Protein AF-A0A7C9F3U2-F1 (afdb_monomer_lite)

Organism: Opuntia streptacantha (NCBI:txid393608)

pLDDT: mean 79.6, std 17.6, range [32.06, 97.19]

Structure (mmCIF, N/CA/C/O backbone):
data_AF-A0A7C9F3U2-F1
#
_entry.id   AF-A0A7C9F3U2-F1
#
loop_
_atom_site.group_PDB
_atom_site.id
_atom_site.type_symbol
_atom_site.label_atom_id
_atom_site.label_alt_id
_atom_site.label_comp_id
_atom_site.label_asym_id
_atom_site.label_entity_id
_atom_site.label_seq_id
_atom_site.pdbx_PDB_ins_code
_atom_site.Cartn_x
_atom_site.Cartn_y
_atom_site.Cartn_z
_atom_site.occupancy
_atom_site.B_iso_or_equiv
_atom_site.auth_seq_id
_atom_site.auth_comp_id
_atom_site.auth_asym_id
_atom_site.auth_atom_id
_atom_site.pdbx_PDB_model_num
ATOM 1 N N . MET A 1 1 ? 27.486 -33.378 5.983 1.00 32.06 1 MET A N 1
ATOM 2 C CA . MET A 1 1 ? 27.938 -32.483 7.069 1.00 32.06 1 MET A CA 1
ATOM 3 C C . MET A 1 1 ? 28.443 -31.207 6.422 1.00 32.06 1 MET A C 1
ATOM 5 O O . MET A 1 1 ? 29.495 -31.231 5.801 1.00 32.06 1 MET A O 1
ATOM 9 N N . ALA A 1 2 ? 27.624 -30.157 6.450 1.00 35.00 2 ALA A N 1
ATOM 10 C CA . ALA A 1 2 ? 27.947 -28.854 5.882 1.00 35.00 2 ALA A CA 1
ATOM 11 C C . ALA A 1 2 ? 28.883 -28.104 6.838 1.00 35.00 2 ALA A C 1
ATOM 13 O O . ALA A 1 2 ? 28.609 -28.045 8.036 1.00 35.00 2 ALA A O 1
ATOM 14 N N . LYS A 1 3 ? 29.995 -27.578 6.318 1.00 34.75 3 LYS A N 1
ATOM 15 C CA . LYS A 1 3 ? 30.924 -26.721 7.058 1.00 34.75 3 LYS A CA 1
ATOM 16 C C . LYS A 1 3 ? 30.604 -25.277 6.677 1.00 34.75 3 LYS A C 1
ATOM 18 O O . LYS A 1 3 ? 30.696 -24.908 5.512 1.00 34.75 3 LYS A O 1
ATOM 23 N N . THR A 1 4 ? 30.150 -24.523 7.665 1.00 36.28 4 THR A N 1
ATOM 24 C CA . THR A 1 4 ? 29.866 -23.088 7.636 1.00 36.28 4 THR A CA 1
ATOM 25 C C . THR A 1 4 ? 31.115 -22.298 7.238 1.00 36.28 4 THR A C 1
ATOM 27 O O . THR A 1 4 ? 32.170 -22.485 7.844 1.00 36.28 4 THR A O 1
ATOM 30 N N . ALA A 1 5 ? 30.997 -21.438 6.222 1.00 39.31 5 ALA A N 1
ATOM 31 C CA . ALA A 1 5 ? 32.010 -20.451 5.863 1.00 39.31 5 ALA A CA 1
ATOM 32 C C . ALA A 1 5 ? 31.863 -19.248 6.803 1.00 39.31 5 ALA A C 1
ATOM 34 O O . ALA A 1 5 ? 30.901 -18.489 6.716 1.00 39.31 5 ALA A O 1
ATOM 35 N N . ASP A 1 6 ? 32.791 -19.154 7.746 1.00 38.72 6 ASP A N 1
ATOM 36 C CA . ASP A 1 6 ? 32.965 -18.022 8.645 1.00 38.72 6 ASP A CA 1
ATOM 37 C C . ASP A 1 6 ? 33.644 -16.884 7.863 1.00 38.72 6 ASP A C 1
ATOM 39 O O . ASP A 1 6 ? 34.695 -17.082 7.247 1.00 38.72 6 ASP A O 1
ATOM 43 N N . GLY A 1 7 ? 33.010 -15.714 7.816 1.00 55.56 7 GLY A N 1
ATOM 44 C CA . GLY A 1 7 ? 33.534 -14.519 7.156 1.00 55.56 7 GLY A CA 1
ATOM 45 C C . GLY A 1 7 ? 34.576 -13.833 8.032 1.00 55.56 7 GLY A C 1
ATOM 46 O O . GLY A 1 7 ? 34.296 -12.790 8.618 1.00 55.56 7 GLY A O 1
ATOM 47 N N . ASP A 1 8 ? 35.764 -14.425 8.146 1.00 55.47 8 ASP A N 1
ATOM 48 C CA . ASP A 1 8 ? 36.850 -13.887 8.967 1.00 55.47 8 ASP A CA 1
ATOM 49 C C . ASP A 1 8 ? 37.424 -12.592 8.336 1.00 55.47 8 ASP A C 1
ATOM 51 O O . ASP A 1 8 ? 37.928 -12.626 7.204 1.00 55.47 8 ASP A O 1
ATOM 55 N N . PRO A 1 9 ? 37.396 -11.430 9.021 1.00 55.47 9 PRO A N 1
ATOM 56 C CA . PRO A 1 9 ? 37.988 -10.186 8.522 1.00 55.47 9 PRO A CA 1
ATOM 57 C C . PRO A 1 9 ? 39.491 -10.300 8.218 1.00 55.47 9 PRO A C 1
ATOM 59 O O . PRO A 1 9 ? 39.997 -9.534 7.392 1.00 55.47 9 PRO A O 1
ATOM 62 N N . ALA A 1 10 ? 40.202 -11.267 8.813 1.00 58.47 10 ALA A N 1
ATOM 63 C CA . ALA A 1 10 ? 41.585 -11.571 8.451 1.00 58.47 10 ALA A CA 1
ATOM 64 C C . ALA A 1 10 ? 41.708 -12.106 7.009 1.00 58.47 10 ALA A C 1
ATOM 66 O O . ALA A 1 10 ? 42.645 -11.745 6.295 1.00 58.47 10 ALA A O 1
ATOM 67 N N . SER A 1 11 ? 40.722 -12.875 6.534 1.00 66.62 11 SER A N 1
ATOM 68 C CA . SER A 1 11 ? 40.692 -13.448 5.180 1.00 66.62 11 SER A CA 1
ATOM 69 C C . SER A 1 11 ? 40.559 -12.373 4.093 1.00 66.62 11 SER A C 1
ATOM 71 O O . SER A 1 11 ? 41.249 -12.413 3.075 1.00 66.62 11 SER A O 1
ATOM 73 N N . VAL A 1 12 ? 39.745 -11.338 4.331 1.00 71.06 12 VAL A N 1
ATOM 74 C CA . VAL A 1 12 ? 39.553 -10.224 3.381 1.00 71.06 12 VAL A CA 1
ATOM 75 C C . VAL A 1 12 ? 40.815 -9.366 3.247 1.00 71.06 12 VAL A C 1
ATOM 77 O O . VAL A 1 12 ? 41.125 -8.870 2.160 1.00 71.06 12 VAL A O 1
ATOM 80 N N . VAL A 1 13 ? 41.547 -9.163 4.346 1.00 75.25 13 VAL A N 1
ATOM 81 C CA . VAL A 1 13 ? 42.817 -8.418 4.340 1.00 75.25 13 VAL A CA 1
ATOM 82 C C . VAL A 1 13 ? 43.892 -9.199 3.584 1.00 75.25 13 VAL A C 1
ATOM 84 O O . VAL A 1 13 ? 44.608 -8.606 2.772 1.00 75.25 13 VAL A O 1
ATOM 87 N N . GLU A 1 14 ? 43.951 -10.515 3.784 1.00 78.25 14 GLU A N 1
ATOM 88 C CA . GLU A 1 14 ? 44.892 -11.409 3.106 1.00 78.25 14 GLU A CA 1
ATOM 89 C C . GLU A 1 14 ? 44.651 -11.433 1.588 1.00 78.25 14 GLU A C 1
ATOM 91 O O . GLU A 1 14 ? 45.567 -11.165 0.808 1.00 78.25 14 GLU A O 1
ATOM 96 N N . LEU A 1 15 ? 43.396 -11.602 1.158 1.00 77.31 15 LEU A N 1
ATOM 97 C CA . LEU A 1 15 ? 43.019 -11.601 -0.261 1.00 77.31 15 LEU A CA 1
ATOM 98 C C . LEU A 1 15 ? 43.276 -10.243 -0.939 1.00 77.31 15 LEU A C 1
ATOM 100 O O . LEU A 1 15 ? 43.707 -10.183 -2.090 1.00 77.31 15 LEU A O 1
ATOM 104 N N . LYS A 1 16 ? 43.079 -9.121 -0.230 1.00 79.19 16 LYS A N 1
ATOM 105 C CA . LYS A 1 16 ? 43.438 -7.784 -0.746 1.00 79.19 16 LYS A CA 1
ATOM 106 C C . LYS A 1 16 ? 44.947 -7.606 -0.907 1.00 79.19 16 LYS A C 1
ATOM 108 O O . LYS A 1 16 ? 45.378 -6.906 -1.828 1.00 79.19 16 LYS A O 1
ATOM 113 N N . ARG A 1 17 ? 45.746 -8.187 -0.007 1.00 82.69 17 ARG A N 1
ATOM 114 C CA . ARG A 1 17 ? 47.212 -8.183 -0.098 1.00 82.69 17 ARG A CA 1
ATOM 115 C C . ARG A 1 17 ? 47.663 -8.995 -1.309 1.00 82.69 17 ARG A C 1
ATOM 117 O O . ARG A 1 17 ? 48.472 -8.500 -2.089 1.00 82.69 17 ARG A O 1
ATOM 124 N N . GLU A 1 18 ? 47.094 -10.181 -1.491 1.00 81.12 18 GLU A N 1
ATOM 125 C CA . GLU A 1 18 ? 47.400 -11.083 -2.601 1.00 81.12 18 GLU A CA 1
ATOM 126 C C . GLU A 1 18 ? 47.030 -10.473 -3.963 1.00 81.12 18 GLU A C 1
ATOM 128 O O . GLU A 1 18 ? 47.865 -10.425 -4.868 1.00 81.12 18 GLU A O 1
ATOM 133 N N . LEU A 1 19 ? 45.842 -9.869 -4.075 1.00 84.19 19 LEU A N 1
ATOM 134 C CA . LEU A 1 19 ? 45.424 -9.151 -5.281 1.00 84.19 19 LEU A CA 1
ATOM 135 C C . LEU A 1 19 ? 46.379 -8.007 -5.639 1.00 84.19 19 LEU A C 1
ATOM 137 O O . LEU A 1 19 ? 46.725 -7.824 -6.804 1.00 84.19 19 LEU A O 1
ATOM 141 N N . ARG A 1 20 ? 46.838 -7.237 -4.646 1.00 81.75 20 ARG A N 1
ATOM 142 C CA . ARG A 1 20 ? 47.764 -6.120 -4.882 1.00 81.75 20 ARG A CA 1
ATOM 143 C C . ARG A 1 20 ? 49.117 -6.601 -5.408 1.00 81.75 20 ARG A C 1
ATOM 145 O O . ARG A 1 20 ? 49.716 -5.924 -6.239 1.00 81.75 20 ARG A O 1
ATOM 152 N N . VAL A 1 21 ? 49.590 -7.756 -4.941 1.00 82.62 21 VAL A N 1
ATOM 153 C CA . VAL A 1 21 ? 50.826 -8.374 -5.441 1.00 82.62 21 VAL A CA 1
ATOM 154 C C . VAL A 1 21 ? 50.659 -8.804 -6.900 1.00 82.62 21 VAL A C 1
ATOM 156 O O . VAL A 1 21 ? 51.521 -8.483 -7.713 1.00 82.62 21 VAL A O 1
ATOM 159 N N . MET A 1 22 ? 49.538 -9.442 -7.252 1.00 79.44 22 MET A N 1
ATOM 160 C CA . MET A 1 22 ? 49.274 -9.878 -8.630 1.00 79.44 22 MET A CA 1
ATOM 161 C C . MET A 1 22 ? 49.108 -8.705 -9.600 1.00 79.44 22 MET A C 1
ATOM 163 O O . MET A 1 22 ? 49.716 -8.704 -10.664 1.00 79.44 22 MET A O 1
ATOM 167 N N . VAL A 1 23 ? 48.366 -7.661 -9.217 1.00 80.88 23 VAL A N 1
ATOM 168 C CA . VAL A 1 23 ? 48.205 -6.453 -10.046 1.00 80.88 23 VAL A CA 1
ATOM 169 C C . VAL A 1 23 ? 49.550 -5.770 -10.299 1.00 80.88 23 VAL A C 1
ATOM 171 O O . VAL A 1 23 ? 49.823 -5.356 -11.421 1.00 80.88 23 VAL A O 1
ATOM 174 N N . ASN A 1 24 ? 50.422 -5.691 -9.292 1.00 77.19 24 ASN A N 1
ATOM 175 C CA . ASN A 1 24 ? 51.754 -5.117 -9.474 1.00 77.19 24 ASN A CA 1
ATOM 176 C C . ASN A 1 24 ? 52.661 -5.984 -10.362 1.00 77.19 24 ASN A C 1
ATOM 178 O O . ASN A 1 24 ? 53.491 -5.431 -11.076 1.00 77.19 24 ASN A O 1
ATOM 182 N N . ALA A 1 25 ? 52.515 -7.312 -10.335 1.00 75.12 25 ALA A N 1
ATOM 183 C CA . ALA A 1 25 ? 53.236 -8.207 -11.242 1.00 75.12 25 ALA A CA 1
ATOM 184 C C . ALA A 1 25 ? 52.770 -8.022 -12.696 1.00 75.12 25 ALA A C 1
ATOM 186 O O . ALA A 1 25 ? 53.598 -7.832 -13.577 1.00 75.12 25 ALA A O 1
ATOM 187 N N . ILE A 1 26 ? 51.453 -7.944 -12.919 1.00 76.12 26 ILE A N 1
ATOM 188 C CA . ILE A 1 26 ? 50.846 -7.655 -14.230 1.00 76.12 26 ILE A CA 1
ATOM 189 C C . ILE A 1 26 ? 51.342 -6.306 -14.773 1.00 76.12 26 ILE A C 1
ATOM 191 O O . ILE A 1 26 ? 51.719 -6.211 -15.935 1.00 76.12 26 ILE A O 1
ATOM 195 N N . LEU A 1 27 ? 51.386 -5.267 -13.931 1.00 71.81 27 LEU A N 1
ATOM 196 C CA . LEU A 1 27 ? 51.872 -3.941 -14.331 1.00 71.81 27 LEU A CA 1
ATOM 197 C C . LEU A 1 27 ? 53.371 -3.930 -14.665 1.00 71.81 27 LEU A C 1
ATOM 199 O O . LEU A 1 27 ? 53.793 -3.182 -15.544 1.00 71.81 27 LEU A O 1
ATOM 203 N N . LYS A 1 28 ? 54.169 -4.758 -13.986 1.00 69.38 28 LYS A N 1
ATOM 204 C CA . LYS A 1 28 ? 55.607 -4.872 -14.240 1.00 69.38 28 LYS A CA 1
ATOM 205 C C . LYS A 1 28 ? 55.899 -5.628 -15.539 1.00 69.38 28 LYS A C 1
ATOM 207 O O . LYS A 1 28 ? 56.760 -5.205 -16.298 1.00 69.38 28 LYS A O 1
ATOM 212 N N . ASP A 1 29 ? 55.129 -6.672 -15.831 1.00 63.88 29 ASP A N 1
ATOM 213 C CA . ASP A 1 29 ? 55.255 -7.449 -17.069 1.00 63.88 29 ASP A CA 1
ATOM 214 C C . ASP A 1 29 ? 54.767 -6.674 -18.308 1.00 63.88 29 ASP A C 1
ATOM 216 O O . ASP A 1 29 ? 55.155 -6.999 -19.423 1.00 63.88 29 ASP A O 1
ATOM 220 N N . THR A 1 30 ? 53.952 -5.621 -18.148 1.00 60.03 30 THR A N 1
ATOM 221 C CA . THR A 1 30 ? 53.577 -4.723 -19.261 1.00 60.03 30 THR A CA 1
ATOM 222 C C . THR A 1 30 ? 54.652 -3.701 -19.647 1.00 60.03 30 THR A C 1
ATOM 224 O O . THR A 1 30 ? 54.539 -3.090 -20.710 1.00 60.03 30 THR A O 1
ATOM 227 N N . GLU A 1 31 ? 55.675 -3.489 -18.812 1.00 58.03 31 GLU A N 1
ATOM 228 C CA . GLU A 1 31 ? 56.799 -2.588 -19.121 1.00 58.03 31 GLU A CA 1
ATOM 229 C C . GLU A 1 31 ? 57.905 -3.291 -19.931 1.00 58.03 31 GLU A C 1
ATOM 231 O O . GLU A 1 31 ? 58.625 -2.634 -20.687 1.00 58.03 31 GLU A O 1
ATOM 236 N N . ASP A 1 32 ? 57.976 -4.623 -19.857 1.00 55.78 32 ASP A N 1
ATOM 237 C CA . ASP A 1 32 ? 58.845 -5.459 -20.683 1.00 55.78 32 ASP A CA 1
ATOM 238 C C . ASP A 1 32 ? 58.043 -5.976 -21.893 1.00 55.78 32 ASP A C 1
ATOM 240 O O . ASP A 1 32 ? 57.097 -6.746 -21.774 1.00 55.78 32 ASP A O 1
ATOM 244 N N . ASN A 1 33 ? 58.387 -5.499 -23.090 1.00 54.12 33 ASN A N 1
ATOM 245 C CA . ASN A 1 33 ? 57.595 -5.601 -24.323 1.00 54.12 33 ASN A CA 1
ATOM 246 C C . ASN A 1 33 ? 57.579 -7.015 -24.966 1.00 54.12 33 ASN A C 1
ATOM 248 O O . ASN A 1 33 ? 57.805 -7.146 -26.169 1.00 54.12 33 ASN A O 1
ATOM 252 N N . ASP A 1 34 ? 57.342 -8.072 -24.182 1.00 53.72 34 ASP A N 1
ATOM 253 C CA . ASP A 1 34 ? 57.278 -9.469 -24.635 1.00 53.72 34 ASP A CA 1
ATOM 254 C C . ASP A 1 34 ? 55.855 -10.025 -24.425 1.00 53.72 34 ASP A C 1
ATOM 256 O O . ASP A 1 34 ? 55.509 -10.679 -23.441 1.00 53.72 34 ASP A O 1
ATOM 260 N N . SER A 1 35 ? 54.964 -9.667 -25.352 1.00 57.50 35 SER A N 1
ATOM 261 C CA . SER A 1 35 ? 53.508 -9.664 -25.149 1.00 57.50 35 SER A CA 1
ATOM 262 C C . SER A 1 35 ? 52.791 -11.022 -25.099 1.00 57.50 35 SER A C 1
ATOM 264 O O . SER A 1 35 ? 51.567 -11.031 -25.168 1.00 57.50 35 SER A O 1
ATOM 266 N N . HIS A 1 36 ? 53.464 -12.166 -24.946 1.00 61.53 36 HIS A N 1
ATOM 267 C CA . HIS A 1 36 ? 52.780 -13.468 -24.839 1.00 61.53 36 HIS A CA 1
ATOM 268 C C . HIS A 1 36 ? 53.478 -14.457 -23.893 1.00 61.53 36 HIS A C 1
ATOM 270 O O . HIS A 1 36 ? 53.715 -15.613 -24.244 1.00 61.53 36 HIS A O 1
ATOM 276 N N . SER A 1 37 ? 53.779 -14.037 -22.662 1.00 63.50 37 SER A N 1
ATOM 277 C CA . SER A 1 37 ? 54.174 -14.991 -21.621 1.00 63.50 37 SER A CA 1
ATOM 278 C C . SER A 1 37 ? 52.946 -15.699 -21.039 1.00 63.50 37 SER A C 1
ATOM 280 O O . SER A 1 37 ? 52.026 -15.061 -20.529 1.00 63.50 37 SER A O 1
ATOM 282 N N . SER A 1 38 ? 52.952 -17.037 -21.051 1.00 63.69 38 SER A N 1
ATOM 283 C CA . SER A 1 38 ? 51.982 -17.887 -20.332 1.00 63.69 38 SER A CA 1
ATOM 284 C C . SER A 1 38 ? 51.830 -17.489 -18.858 1.00 63.69 38 SER A C 1
ATOM 286 O O . SER A 1 38 ? 50.770 -17.703 -18.279 1.00 63.69 38 SER A O 1
ATOM 288 N N . SER A 1 39 ? 52.874 -16.903 -18.265 1.00 68.75 39 SER A N 1
ATOM 289 C CA . SER A 1 39 ? 52.884 -16.433 -16.879 1.00 68.75 39 SER A CA 1
ATOM 290 C C . SER A 1 39 ? 52.005 -15.198 -16.658 1.00 68.75 39 SER A C 1
ATOM 292 O O . SER A 1 39 ? 51.457 -15.026 -15.574 1.00 68.75 39 SER A O 1
ATOM 294 N N . PHE A 1 40 ? 51.854 -14.343 -17.673 1.00 73.19 40 PHE A N 1
ATOM 295 C CA . PHE A 1 40 ? 51.038 -13.130 -17.591 1.00 73.19 40 PHE A CA 1
ATOM 296 C C . PHE A 1 40 ? 49.543 -13.462 -17.621 1.00 73.19 40 PHE A C 1
ATOM 298 O O . PHE A 1 40 ? 48.763 -12.919 -16.841 1.00 73.19 40 PHE A O 1
ATOM 305 N N . LEU A 1 41 ? 49.151 -14.405 -18.485 1.00 72.44 41 LEU A N 1
ATOM 306 C CA . LEU A 1 41 ? 47.774 -14.899 -18.549 1.00 72.44 41 LEU A CA 1
ATOM 307 C C . LEU A 1 41 ? 47.387 -15.631 -17.253 1.00 72.44 41 LEU A C 1
ATOM 309 O O . LEU A 1 41 ? 46.323 -15.354 -16.709 1.00 72.44 41 LEU A O 1
ATOM 313 N N . ASP A 1 42 ? 48.288 -16.448 -16.691 1.00 76.31 42 ASP A N 1
ATOM 314 C CA . ASP A 1 42 ? 48.072 -17.106 -15.390 1.00 76.31 42 ASP A CA 1
ATOM 315 C C . ASP A 1 42 ? 47.919 -16.085 -14.245 1.00 76.31 42 ASP A C 1
ATOM 317 O O . ASP A 1 42 ? 47.062 -16.230 -13.373 1.00 76.31 42 ASP A O 1
ATOM 321 N N . ALA A 1 43 ? 48.687 -14.990 -14.270 1.00 79.12 43 ALA A N 1
ATOM 322 C CA . ALA A 1 43 ? 48.551 -13.911 -13.293 1.00 79.12 43 ALA A CA 1
ATOM 323 C C . ALA A 1 43 ? 47.197 -13.182 -13.397 1.00 79.12 43 ALA A C 1
ATOM 325 O O . ALA A 1 43 ? 46.616 -12.820 -12.370 1.00 79.12 43 ALA A O 1
ATOM 326 N N . ILE A 1 44 ? 46.674 -12.988 -14.613 1.00 77.88 44 ILE A N 1
ATOM 327 C CA . ILE A 1 44 ? 45.351 -12.388 -14.848 1.00 77.88 44 ILE A CA 1
ATOM 328 C C . ILE A 1 44 ? 44.232 -13.315 -14.369 1.00 77.88 44 ILE A C 1
ATOM 330 O O . ILE A 1 44 ? 43.322 -12.858 -13.669 1.00 77.88 44 ILE A O 1
ATOM 334 N N . ASP A 1 45 ? 44.296 -14.602 -14.707 1.00 79.81 45 ASP A N 1
ATOM 335 C CA . ASP A 1 45 ? 43.276 -15.577 -14.313 1.00 79.81 45 ASP A CA 1
ATOM 336 C C . ASP A 1 45 ? 43.202 -15.691 -12.783 1.00 79.81 45 ASP A C 1
ATOM 338 O O . ASP A 1 45 ? 42.122 -15.589 -12.192 1.00 79.81 45 ASP A O 1
ATOM 342 N N . ARG A 1 46 ? 44.361 -15.740 -12.115 1.00 80.12 46 ARG A N 1
ATOM 343 C CA . ARG A 1 46 ? 44.449 -15.766 -10.648 1.00 80.12 46 ARG A CA 1
ATOM 344 C C . ARG A 1 46 ? 43.970 -14.469 -9.995 1.00 80.12 46 ARG A C 1
ATOM 346 O O . ARG A 1 46 ? 43.283 -14.509 -8.973 1.00 80.12 46 ARG A O 1
ATOM 353 N N . ALA A 1 47 ? 44.267 -13.308 -10.581 1.00 82.00 47 ALA A N 1
ATOM 354 C CA . ALA A 1 47 ? 43.740 -12.031 -10.097 1.00 82.00 47 ALA A CA 1
ATOM 355 C C . ALA A 1 47 ? 42.206 -11.968 -10.215 1.00 82.00 47 ALA A C 1
ATOM 357 O O . ALA A 1 47 ? 41.531 -11.447 -9.322 1.00 82.00 47 ALA A O 1
ATOM 358 N N . THR A 1 48 ? 41.653 -12.539 -11.286 1.00 80.31 48 THR A N 1
ATOM 359 C CA . THR A 1 48 ? 40.207 -12.612 -11.541 1.00 80.31 48 THR A CA 1
ATOM 360 C C . THR A 1 48 ? 39.502 -13.542 -10.550 1.00 80.31 48 THR A C 1
ATOM 362 O O . THR A 1 48 ? 38.417 -13.219 -10.052 1.00 80.31 48 THR A O 1
ATOM 365 N N . GLU A 1 49 ? 40.129 -14.662 -10.192 1.00 80.31 49 GLU A N 1
ATOM 366 C CA . GLU A 1 49 ? 39.617 -15.592 -9.183 1.00 80.31 49 GLU A CA 1
ATOM 367 C C . GLU A 1 49 ? 39.588 -14.954 -7.782 1.00 80.31 49 GLU A C 1
ATOM 369 O O . GLU A 1 49 ? 38.559 -14.984 -7.100 1.00 80.31 49 GLU A O 1
ATOM 374 N N . VAL A 1 50 ? 40.659 -14.255 -7.386 1.00 78.88 50 VAL A N 1
ATOM 375 C CA . VAL A 1 50 ? 40.721 -13.540 -6.096 1.00 78.88 50 VAL A CA 1
ATOM 376 C C . VAL A 1 50 ? 39.733 -12.371 -6.038 1.00 78.88 50 VAL A C 1
ATOM 378 O O . VAL A 1 50 ? 39.132 -12.119 -4.992 1.00 78.88 50 VAL A O 1
ATOM 381 N N . LEU A 1 51 ? 39.505 -11.670 -7.153 1.00 77.94 51 LEU A N 1
ATOM 382 C CA . LEU A 1 51 ? 38.468 -10.637 -7.253 1.00 77.94 51 LEU A CA 1
ATOM 383 C C . LEU A 1 51 ? 37.061 -11.212 -7.082 1.00 77.94 51 LEU A C 1
ATOM 385 O O . LEU A 1 51 ? 36.241 -10.604 -6.391 1.00 77.94 51 LEU A O 1
ATOM 389 N N . SER A 1 52 ? 36.792 -12.375 -7.678 1.00 75.81 52 SER A N 1
ATOM 390 C CA . SER A 1 52 ? 35.521 -13.086 -7.510 1.00 75.81 52 SER A CA 1
ATOM 391 C C . SER A 1 52 ? 35.312 -13.477 -6.046 1.00 75.81 52 SER A C 1
ATOM 393 O O . SER A 1 52 ? 34.277 -13.149 -5.472 1.00 75.81 52 SER A O 1
ATOM 395 N N . ALA A 1 53 ? 36.329 -14.043 -5.391 1.00 75.62 53 ALA A N 1
ATOM 396 C CA . ALA A 1 53 ? 36.269 -14.382 -3.969 1.00 75.62 53 ALA A CA 1
ATOM 397 C C . ALA A 1 53 ? 36.061 -13.148 -3.065 1.00 75.62 53 ALA A C 1
ATOM 399 O O . ALA A 1 53 ? 35.235 -13.164 -2.154 1.00 75.62 53 ALA A O 1
ATOM 400 N N . LEU A 1 54 ? 36.749 -12.034 -3.344 1.00 73.50 54 LEU A N 1
ATOM 401 C CA . LEU A 1 54 ? 36.564 -10.770 -2.621 1.00 73.50 54 LEU A CA 1
ATOM 402 C C . LEU A 1 54 ? 35.177 -10.150 -2.834 1.00 73.50 54 LEU A C 1
ATOM 404 O O . LEU A 1 54 ? 34.701 -9.423 -1.960 1.00 73.50 54 LEU A O 1
ATOM 408 N N . LYS A 1 55 ? 34.543 -10.390 -3.987 1.00 74.94 55 LYS A N 1
ATOM 409 C CA . LYS A 1 55 ? 33.185 -9.923 -4.295 1.00 74.94 55 LYS A CA 1
ATOM 410 C C . LYS A 1 55 ? 32.139 -10.699 -3.497 1.00 74.94 55 LYS A C 1
ATOM 412 O O . LYS A 1 55 ? 31.262 -10.059 -2.923 1.00 74.94 55 LYS A O 1
ATOM 417 N N . GLU A 1 56 ? 32.283 -12.019 -3.403 1.00 74.31 56 GLU A N 1
ATOM 418 C CA . GLU A 1 56 ? 31.421 -12.872 -2.571 1.00 74.31 56 GLU A CA 1
ATOM 419 C C . GLU A 1 56 ? 31.550 -12.509 -1.082 1.00 74.31 56 GLU A C 1
ATOM 421 O O . GLU A 1 56 ? 30.551 -12.380 -0.380 1.00 74.31 56 GLU A O 1
ATOM 426 N N . LEU A 1 57 ? 32.769 -12.220 -0.608 1.00 68.44 57 LEU A N 1
ATOM 427 C CA . LEU A 1 57 ? 33.012 -11.812 0.784 1.00 68.44 57 LEU A CA 1
ATOM 428 C C . LEU A 1 57 ? 32.566 -10.373 1.108 1.00 68.44 57 LEU A C 1
ATOM 430 O O . LEU A 1 57 ? 32.268 -10.068 2.259 1.00 68.44 57 LEU A O 1
ATOM 434 N N . ASN A 1 58 ? 32.496 -9.475 0.118 1.00 62.53 58 ASN A N 1
ATOM 435 C CA . ASN A 1 58 ? 31.966 -8.110 0.286 1.00 62.53 58 ASN A CA 1
ATOM 436 C C . ASN A 1 58 ? 30.443 -8.014 0.087 1.00 62.53 58 ASN A C 1
ATOM 438 O O . ASN A 1 58 ? 29.897 -6.903 0.072 1.00 62.53 58 ASN A O 1
ATOM 442 N N . GLY A 1 59 ? 29.752 -9.143 -0.073 1.00 58.09 59 GLY A N 1
ATOM 443 C CA . GLY A 1 59 ? 28.308 -9.230 -0.270 1.00 58.09 59 GLY A CA 1
ATOM 444 C C . GLY A 1 59 ? 27.461 -8.866 0.956 1.00 58.09 59 GLY A C 1
ATOM 445 O O . GLY A 1 59 ? 26.565 -9.625 1.285 1.00 58.09 59 GLY A O 1
ATOM 446 N N . LEU A 1 60 ? 27.718 -7.732 1.630 1.00 49.59 60 LEU A N 1
ATOM 447 C CA . LEU A 1 60 ? 26.740 -7.044 2.497 1.00 49.59 60 LEU A CA 1
ATOM 448 C C . LEU A 1 60 ? 27.139 -5.593 2.849 1.00 49.59 60 LEU A C 1
ATOM 450 O O . LEU A 1 60 ? 27.076 -5.175 4.003 1.00 49.59 60 LEU A O 1
ATOM 454 N N . GLY A 1 61 ? 27.591 -4.793 1.877 1.00 47.47 61 GLY A N 1
ATOM 455 C CA . GLY A 1 61 ? 28.130 -3.472 2.223 1.00 47.47 61 GLY A CA 1
ATOM 456 C C . GLY A 1 61 ? 28.172 -2.418 1.132 1.00 47.47 61 GLY A C 1
ATOM 457 O O . GLY A 1 61 ? 29.150 -1.680 1.076 1.00 47.47 61 GLY A O 1
ATOM 458 N N . LYS A 1 62 ? 27.153 -2.302 0.270 1.00 40.16 62 LYS A N 1
ATOM 459 C CA . LYS A 1 62 ? 26.971 -1.094 -0.555 1.00 40.16 62 LYS A CA 1
ATOM 460 C C . LYS A 1 62 ? 25.498 -0.728 -0.713 1.00 40.16 62 LYS A C 1
ATOM 462 O O . LYS A 1 62 ? 24.873 -1.030 -1.724 1.00 40.16 62 LYS A O 1
ATOM 467 N N . THR A 1 63 ? 25.007 0.073 0.233 1.00 40.81 63 THR A N 1
ATOM 468 C CA . THR A 1 63 ? 23.987 1.097 -0.025 1.00 40.81 63 THR A CA 1
ATOM 469 C C . THR A 1 63 ? 24.528 2.040 -1.101 1.00 40.81 63 THR A C 1
ATOM 471 O O . THR A 1 63 ? 25.114 3.085 -0.819 1.00 40.81 63 THR A O 1
ATOM 474 N N . THR A 1 64 ? 24.423 1.640 -2.361 1.00 37.34 64 THR A N 1
ATOM 475 C CA . THR A 1 64 ? 24.768 2.499 -3.484 1.00 37.34 64 THR A CA 1
ATOM 476 C C . THR A 1 64 ? 23.473 2.977 -4.103 1.00 37.34 64 THR A C 1
ATOM 478 O O . THR A 1 64 ? 22.781 2.273 -4.827 1.00 37.34 64 THR A O 1
ATOM 481 N N . SER A 1 65 ? 23.148 4.225 -3.782 1.00 46.53 65 SER A N 1
ATOM 482 C CA . SER A 1 65 ? 22.340 5.087 -4.632 1.00 46.53 65 SER A CA 1
ATOM 483 C C . SER A 1 65 ? 23.019 5.142 -6.006 1.00 46.53 65 SER A C 1
ATOM 485 O O . SER A 1 65 ? 23.880 5.987 -6.251 1.00 46.53 65 SER A O 1
ATOM 487 N N . LEU A 1 66 ? 22.736 4.168 -6.874 1.00 42.41 66 LEU A N 1
ATOM 488 C CA . LEU A 1 66 ? 23.348 4.102 -8.194 1.00 42.41 66 LEU A CA 1
ATOM 489 C C . LEU A 1 66 ? 22.568 4.996 -9.149 1.00 42.41 66 LEU A C 1
ATOM 491 O O . LEU A 1 66 ? 21.434 4.732 -9.556 1.00 42.41 66 LEU A O 1
ATOM 495 N N . ARG A 1 67 ? 23.230 6.100 -9.490 1.00 42.19 67 ARG A N 1
ATOM 496 C CA . ARG A 1 67 ? 23.021 6.827 -10.732 1.00 42.19 67 ARG A CA 1
ATOM 497 C C . ARG A 1 67 ? 23.165 5.834 -11.887 1.00 42.19 67 ARG A C 1
ATOM 499 O O . ARG A 1 67 ? 24.227 5.255 -12.079 1.00 42.19 67 ARG A O 1
ATOM 506 N N . LEU A 1 68 ? 22.080 5.645 -12.631 1.00 46.34 68 LEU A N 1
ATOM 507 C CA . LEU A 1 68 ? 22.118 5.100 -13.983 1.00 46.34 68 LEU A CA 1
ATOM 508 C C . LEU A 1 68 ? 22.729 6.186 -14.879 1.00 46.34 68 LEU A C 1
ATOM 510 O O . LEU A 1 68 ? 21.986 7.006 -15.418 1.00 46.34 68 LEU A O 1
ATOM 514 N N . ASP A 1 69 ? 24.056 6.256 -14.948 1.00 38.59 69 ASP A N 1
ATOM 515 C CA . ASP A 1 69 ? 24.740 6.997 -16.005 1.00 38.59 69 ASP A CA 1
ATOM 516 C C . ASP A 1 69 ? 25.078 5.994 -17.123 1.00 38.59 69 ASP A C 1
ATOM 518 O O . ASP A 1 69 ? 25.764 4.995 -16.909 1.00 38.59 69 ASP A O 1
ATOM 522 N N . ASP A 1 70 ? 24.480 6.235 -18.294 1.00 46.97 70 ASP A N 1
ATOM 523 C CA . ASP A 1 70 ? 24.669 5.510 -19.553 1.00 46.97 70 ASP A CA 1
ATOM 524 C C . ASP A 1 70 ? 26.144 5.624 -19.991 1.00 46.97 70 ASP A C 1
ATOM 526 O O . ASP A 1 70 ? 26.546 6.685 -20.456 1.00 46.97 70 ASP A O 1
ATOM 530 N N . HIS A 1 71 ? 26.942 4.558 -19.859 1.00 45.56 71 HIS A N 1
ATOM 531 C CA . HIS A 1 71 ? 28.150 4.320 -20.670 1.00 45.56 71 HIS A CA 1
ATOM 532 C C . HIS A 1 71 ? 28.704 2.897 -20.441 1.00 45.56 71 HIS A C 1
ATOM 534 O O . HIS A 1 71 ? 29.735 2.741 -19.805 1.00 45.56 71 HIS A O 1
ATOM 540 N N . ASP A 1 72 ? 28.017 1.858 -20.934 1.00 35.62 72 ASP A N 1
ATOM 541 C CA . ASP A 1 72 ? 28.658 0.666 -21.530 1.00 35.62 72 ASP A CA 1
ATOM 542 C C . ASP A 1 72 ? 27.607 -0.255 -22.190 1.00 35.62 72 ASP A C 1
ATOM 544 O O . ASP A 1 72 ? 26.532 -0.515 -21.641 1.00 35.62 72 ASP A O 1
ATOM 548 N N . GLY A 1 73 ? 27.896 -0.727 -23.400 1.00 43.94 73 GLY A N 1
ATOM 549 C CA . GLY A 1 73 ? 26.964 -1.314 -24.368 1.00 43.94 73 GLY A CA 1
ATOM 550 C C . GLY A 1 73 ? 26.503 -2.752 -24.102 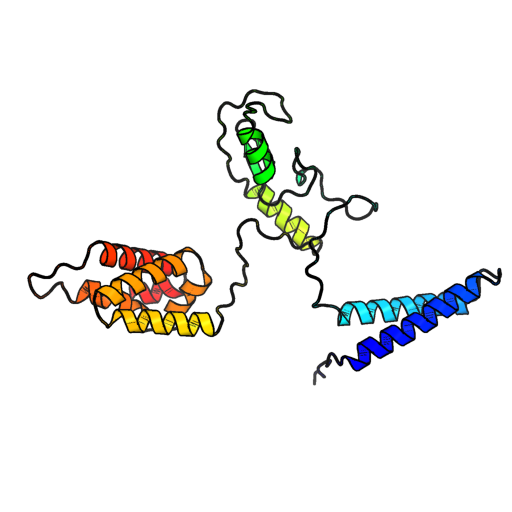1.00 43.94 73 GLY A C 1
ATOM 551 O O . GLY A 1 73 ? 26.484 -3.545 -25.037 1.00 43.94 73 GLY A O 1
ATOM 552 N N . SER A 1 74 ? 26.099 -3.104 -22.876 1.00 47.56 74 SER A N 1
ATOM 553 C CA . SER A 1 74 ? 25.668 -4.483 -22.556 1.00 47.56 74 SER A CA 1
ATOM 554 C C . SER A 1 74 ? 24.386 -4.612 -21.703 1.00 47.56 74 SER A C 1
ATOM 556 O O . SER A 1 74 ? 23.739 -5.657 -21.712 1.00 47.56 74 SER A O 1
ATOM 558 N N . PHE A 1 75 ? 23.904 -3.551 -21.034 1.00 53.38 75 PHE A N 1
ATOM 559 C CA . PHE A 1 75 ? 22.752 -3.666 -20.111 1.00 53.38 75 PHE A CA 1
ATOM 560 C C . PHE A 1 75 ? 21.812 -2.447 -20.093 1.00 53.38 75 PHE A C 1
ATOM 562 O O . PHE A 1 75 ? 21.388 -1.987 -19.033 1.00 53.38 75 PHE A O 1
ATOM 569 N N . SER A 1 76 ? 21.447 -1.905 -21.257 1.00 71.19 76 SER A N 1
ATOM 570 C CA . SER A 1 76 ? 20.581 -0.722 -21.306 1.00 71.19 76 SER A CA 1
ATOM 571 C C . SER A 1 76 ? 19.114 -1.051 -20.974 1.00 71.19 76 SER A C 1
ATOM 573 O O . SER A 1 76 ? 18.524 -2.016 -21.460 1.00 71.19 76 SER A O 1
ATOM 575 N N . CYS A 1 77 ? 18.513 -0.230 -20.109 1.00 79.94 77 CYS A N 1
ATOM 576 C CA . CYS A 1 77 ? 17.088 -0.292 -19.783 1.00 79.94 77 CYS A CA 1
ATOM 577 C C . CYS A 1 77 ? 16.226 -0.090 -21.048 1.00 79.94 77 CYS A C 1
ATOM 579 O O . CYS A 1 77 ? 16.473 0.904 -21.751 1.00 79.94 77 CYS A O 1
ATOM 581 N N . PRO A 1 78 ? 15.234 -0.970 -21.324 1.00 87.12 78 PRO A N 1
ATOM 582 C CA . PRO A 1 78 ? 14.311 -0.835 -22.444 1.00 87.12 78 PRO A CA 1
ATOM 583 C C . PRO A 1 78 ? 13.679 0.559 -22.510 1.00 87.12 78 PRO A C 1
ATOM 585 O O . PRO A 1 78 ? 13.289 1.111 -21.478 1.00 87.12 78 PRO A O 1
ATOM 588 N N . PRO A 1 79 ? 13.555 1.152 -23.710 1.00 86.12 79 PRO A N 1
ATOM 589 C CA . PRO A 1 79 ? 13.058 2.519 -23.863 1.00 86.12 79 PRO A CA 1
ATOM 590 C C . PRO A 1 79 ? 11.623 2.689 -23.345 1.00 86.12 79 PRO A C 1
ATOM 592 O O . PRO A 1 79 ? 11.294 3.738 -22.802 1.00 86.12 79 PRO A O 1
ATOM 595 N N . GLU A 1 80 ? 10.803 1.644 -23.442 1.00 89.06 80 GLU A N 1
ATOM 596 C CA . GLU A 1 80 ? 9.435 1.567 -22.910 1.00 89.06 80 GLU A CA 1
ATOM 597 C C . GLU A 1 80 ? 9.343 1.700 -21.380 1.00 89.06 80 GLU A C 1
ATOM 599 O O . GLU A 1 80 ? 8.318 2.132 -20.855 1.00 89.06 80 GLU A O 1
ATOM 604 N N . PHE A 1 81 ? 10.424 1.404 -20.657 1.00 92.31 81 PHE A N 1
ATOM 605 C CA . PHE A 1 81 ? 10.495 1.531 -19.200 1.00 92.31 81 PHE A CA 1
ATOM 606 C C . PHE A 1 81 ? 11.089 2.864 -18.743 1.00 92.31 81 PHE A C 1
ATOM 608 O O . PHE A 1 81 ? 11.100 3.170 -17.546 1.00 92.31 81 PHE A O 1
ATOM 615 N N . ARG A 1 82 ? 11.582 3.683 -19.678 1.00 92.19 82 ARG A N 1
ATOM 616 C CA . ARG A 1 82 ? 12.170 4.987 -19.374 1.00 92.19 82 ARG A CA 1
ATOM 617 C C . ARG A 1 82 ? 11.095 6.069 -19.357 1.00 92.19 82 ARG A C 1
ATOM 619 O O . ARG A 1 82 ? 10.276 6.193 -20.261 1.00 92.19 82 ARG A O 1
ATOM 626 N N . CYS A 1 83 ? 11.148 6.926 -18.345 1.00 93.06 83 CYS A N 1
ATOM 627 C CA . CYS A 1 83 ? 10.296 8.100 -18.258 1.00 93.06 83 CYS A CA 1
ATOM 628 C C . CYS A 1 83 ? 10.640 9.076 -19.395 1.00 93.06 83 CYS A C 1
ATOM 630 O O . CYS A 1 83 ? 11.799 9.492 -19.510 1.00 93.06 83 CYS A O 1
ATOM 632 N N . PRO A 1 84 ? 9.660 9.554 -20.177 1.00 93.31 84 PRO A N 1
ATOM 633 C CA . PRO A 1 84 ? 9.937 10.480 -21.271 1.00 93.31 84 PRO A CA 1
ATOM 634 C C . PRO A 1 84 ? 10.531 11.823 -20.824 1.00 93.31 84 PRO A C 1
ATOM 636 O O . PRO A 1 84 ? 11.233 12.457 -21.613 1.00 93.31 84 PRO A O 1
ATOM 639 N N . LEU A 1 85 ? 10.273 12.240 -19.577 1.00 91.06 85 LEU A N 1
ATOM 640 C CA . LEU A 1 85 ? 10.798 13.475 -18.985 1.00 91.06 85 LEU A CA 1
ATOM 641 C C . LEU A 1 85 ? 12.203 13.298 -18.400 1.00 91.06 85 LEU A C 1
ATOM 643 O O . LEU A 1 85 ? 13.087 14.095 -18.692 1.00 91.06 85 LEU A O 1
ATOM 647 N N . SER A 1 86 ? 12.419 12.276 -17.566 1.00 87.88 86 SER A N 1
ATOM 648 C CA . SER A 1 86 ? 13.699 12.102 -16.860 1.00 87.88 86 SER A CA 1
ATOM 649 C C . SER A 1 86 ? 14.723 11.274 -17.628 1.00 87.88 86 SER A C 1
ATOM 651 O O . SER A 1 86 ? 15.892 11.282 -17.257 1.00 87.88 86 SER A O 1
ATOM 653 N N . LYS A 1 87 ? 14.280 10.542 -18.660 1.00 88.62 87 LYS A N 1
ATOM 654 C CA . LYS A 1 87 ? 15.050 9.542 -19.420 1.00 88.62 87 LYS A CA 1
ATOM 655 C C . LYS A 1 87 ? 15.599 8.384 -18.575 1.00 88.62 87 LYS A C 1
ATOM 657 O O . LYS A 1 87 ? 16.381 7.580 -19.072 1.00 88.62 87 LYS A O 1
ATOM 662 N N . LYS A 1 88 ? 15.152 8.269 -17.323 1.00 88.44 88 LYS A N 1
ATOM 663 C CA . LYS A 1 88 ? 15.528 7.216 -16.370 1.00 88.44 88 LYS A CA 1
ATOM 664 C C . LYS A 1 88 ? 14.414 6.187 -16.243 1.00 88.44 88 LYS A C 1
ATOM 666 O O . LYS A 1 88 ? 13.269 6.483 -16.581 1.00 88.44 88 LYS A O 1
ATOM 671 N N . LEU A 1 89 ? 14.753 5.006 -15.729 1.00 89.62 89 LEU A N 1
ATOM 672 C CA . LEU A 1 89 ? 13.785 3.965 -15.380 1.00 89.62 89 LEU A CA 1
ATOM 673 C C . LEU A 1 89 ? 12.656 4.548 -14.511 1.00 89.62 89 LEU A C 1
ATOM 675 O O . LEU A 1 89 ? 12.932 5.230 -13.520 1.00 89.62 89 LEU A O 1
ATOM 679 N N . MET A 1 90 ? 11.403 4.304 -14.897 1.00 92.19 90 MET A N 1
ATOM 680 C CA . MET A 1 90 ? 10.236 4.710 -14.112 1.00 92.19 90 MET A CA 1
ATOM 681 C C . MET A 1 90 ? 10.161 3.879 -12.832 1.00 92.19 90 MET A C 1
ATOM 683 O O . MET A 1 90 ? 10.255 2.657 -12.891 1.00 92.19 90 MET A O 1
ATOM 687 N N . ARG A 1 91 ? 9.979 4.535 -11.681 1.00 89.56 91 ARG A N 1
ATOM 688 C CA . ARG A 1 91 ? 9.772 3.840 -10.401 1.00 89.56 91 ARG A CA 1
ATOM 689 C C . ARG A 1 91 ? 8.299 3.821 -10.015 1.00 89.56 91 ARG A C 1
ATOM 691 O O . ARG A 1 91 ? 7.808 2.814 -9.519 1.00 89.56 91 ARG A O 1
ATOM 698 N N . ASP A 1 92 ? 7.598 4.923 -10.274 1.00 91.44 92 ASP A N 1
ATOM 699 C CA . ASP A 1 92 ? 6.158 5.066 -10.051 1.00 91.44 92 ASP A CA 1
ATOM 700 C C . ASP A 1 92 ? 5.473 5.465 -11.371 1.00 91.44 92 ASP A C 1
ATOM 702 O O . ASP A 1 92 ? 5.210 6.654 -11.598 1.00 91.44 92 ASP A O 1
ATOM 706 N N . PRO A 1 93 ? 5.266 4.520 -12.308 1.00 95.75 93 PRO A N 1
ATOM 707 C CA . PRO A 1 93 ? 4.680 4.831 -13.605 1.00 95.75 93 PRO A CA 1
ATOM 708 C C . PRO A 1 93 ? 3.207 5.241 -13.457 1.00 95.75 93 PRO A C 1
ATOM 710 O O . PRO A 1 93 ? 2.385 4.516 -12.898 1.00 95.75 93 PRO A O 1
ATOM 713 N N . VAL A 1 94 ? 2.856 6.408 -13.998 1.00 96.56 94 VAL A N 1
ATOM 714 C CA . VAL A 1 94 ? 1.497 6.969 -14.007 1.00 96.56 94 VAL A CA 1
ATOM 715 C C . VAL A 1 94 ? 1.095 7.422 -15.408 1.00 96.56 94 VAL A C 1
ATOM 717 O O . VAL A 1 94 ? 1.910 7.947 -16.165 1.00 96.56 94 VAL A O 1
ATOM 720 N N . ILE A 1 95 ? -0.184 7.257 -15.730 1.00 96.38 95 ILE A N 1
ATOM 721 C CA . ILE A 1 95 ? -0.827 7.644 -16.984 1.00 96.38 95 ILE A CA 1
ATOM 722 C C . ILE A 1 95 ? -1.470 9.025 -16.827 1.00 96.38 95 ILE A C 1
ATOM 724 O O . ILE A 1 95 ? -2.157 9.295 -15.836 1.00 96.38 95 ILE A O 1
ATOM 728 N N . ILE A 1 96 ? -1.266 9.888 -17.822 1.00 95.81 96 ILE A N 1
ATOM 729 C CA . ILE A 1 96 ? -1.979 11.168 -17.971 1.00 95.81 96 ILE A CA 1
ATOM 730 C C . ILE A 1 96 ? -3.150 11.046 -18.958 1.00 95.81 96 ILE A C 1
ATOM 732 O O . ILE A 1 96 ? -3.250 10.066 -19.687 1.00 95.81 96 ILE A O 1
ATOM 736 N N . SER A 1 97 ? -4.005 12.068 -19.055 1.00 94.00 97 SER A N 1
ATOM 737 C CA . SER A 1 97 ? -5.206 12.074 -19.920 1.00 94.00 97 SER A CA 1
ATOM 738 C C . SER A 1 97 ? -4.983 11.712 -21.399 1.00 94.00 97 SER A C 1
ATOM 740 O O . SER A 1 97 ? -5.915 11.268 -22.059 1.00 94.00 97 SER A O 1
ATOM 742 N N . THR A 1 98 ? -3.765 11.862 -21.923 1.00 93.69 98 THR A N 1
ATOM 743 C CA . THR A 1 98 ? -3.395 11.482 -23.301 1.00 93.69 98 THR A CA 1
ATOM 744 C C . THR A 1 98 ? -2.956 10.020 -23.448 1.00 93.69 98 THR A C 1
ATOM 746 O O . THR A 1 98 ? -2.493 9.624 -24.515 1.00 93.69 98 THR A O 1
ATOM 749 N N . GLY A 1 99 ? -3.041 9.216 -22.384 1.00 94.25 99 GLY A N 1
ATOM 750 C CA . GLY A 1 99 ? -2.633 7.807 -22.369 1.00 94.25 99 GLY A CA 1
ATOM 751 C C . GLY A 1 99 ? -1.122 7.576 -22.247 1.00 94.25 99 GLY A C 1
ATOM 752 O O . GLY A 1 99 ? -0.678 6.435 -22.170 1.00 94.25 99 GLY A O 1
ATOM 753 N N . GLN A 1 100 ? -0.314 8.637 -22.204 1.00 95.38 100 GLN A N 1
ATOM 754 C CA . GLN A 1 100 ? 1.139 8.531 -22.053 1.00 95.38 100 GLN A CA 1
ATOM 755 C C . GLN A 1 100 ? 1.536 8.233 -20.603 1.00 95.38 100 GLN A C 1
ATOM 757 O O . GLN A 1 100 ? 0.934 8.767 -19.669 1.00 95.38 100 GLN A O 1
ATOM 762 N N . THR A 1 101 ? 2.572 7.408 -20.424 1.00 96.56 101 THR A N 1
ATOM 763 C CA . THR A 1 101 ? 3.077 7.007 -19.102 1.00 96.56 101 THR A CA 1
ATOM 764 C C . THR A 1 101 ? 4.353 7.772 -18.746 1.00 96.56 101 THR A C 1
ATOM 766 O O . THR A 1 101 ? 5.249 7.936 -19.572 1.00 96.56 101 THR A O 1
ATOM 769 N N . TYR A 1 102 ? 4.436 8.246 -17.505 1.00 96.00 102 TYR A N 1
ATOM 770 C CA . TYR A 1 102 ? 5.581 8.969 -16.955 1.00 96.00 102 TYR A CA 1
ATOM 771 C C . TYR A 1 102 ? 5.890 8.490 -15.543 1.00 96.00 102 TYR A C 1
ATOM 773 O O . TYR A 1 102 ? 5.013 7.997 -14.845 1.00 96.00 102 TYR A O 1
ATOM 781 N N . ASP A 1 103 ? 7.108 8.737 -15.076 1.00 95.06 103 ASP A N 1
ATOM 782 C CA . ASP A 1 103 ? 7.427 8.603 -13.657 1.00 95.06 103 ASP A CA 1
ATOM 783 C C . ASP A 1 103 ? 6.787 9.753 -12.857 1.00 95.06 103 ASP A C 1
ATOM 785 O O . ASP A 1 103 ? 7.000 10.939 -13.158 1.00 95.06 103 ASP A O 1
ATOM 789 N N . LYS A 1 104 ? 5.997 9.403 -11.838 1.00 94.62 104 LYS A N 1
ATOM 790 C CA . LYS A 1 104 ? 5.153 10.317 -11.054 1.00 94.62 104 LYS A CA 1
ATOM 791 C C . LYS A 1 104 ? 5.844 11.593 -10.568 1.00 94.62 104 LYS A C 1
ATOM 793 O O . LYS A 1 104 ? 5.278 12.662 -10.811 1.00 94.62 104 LYS A O 1
ATOM 798 N N . PRO A 1 105 ? 7.035 11.573 -9.930 1.00 91.88 105 PRO A N 1
ATOM 799 C CA . PRO A 1 105 ? 7.649 12.804 -9.427 1.00 91.88 105 PRO A CA 1
ATOM 800 C C . PRO A 1 105 ? 7.943 13.818 -10.542 1.00 91.88 105 PRO A C 1
ATOM 802 O O . PRO A 1 105 ? 7.798 15.026 -10.336 1.00 91.88 105 PRO A O 1
ATOM 805 N N . PHE A 1 106 ? 8.300 13.349 -11.740 1.00 94.06 106 PHE A N 1
ATOM 806 C CA . PHE A 1 106 ? 8.651 14.215 -12.865 1.00 94.06 106 PHE A CA 1
ATOM 807 C C . PHE A 1 106 ? 7.422 14.830 -13.523 1.00 94.06 106 PHE A C 1
ATOM 809 O O . PHE A 1 106 ? 7.390 16.043 -13.739 1.00 94.06 106 PHE A O 1
ATOM 816 N N . ILE A 1 107 ? 6.389 14.028 -13.792 1.00 94.88 107 ILE A N 1
ATOM 817 C CA . ILE A 1 107 ? 5.153 14.556 -14.379 1.00 94.88 107 ILE A CA 1
ATOM 818 C C . ILE A 1 107 ? 4.388 15.427 -13.382 1.00 94.88 107 ILE A C 1
ATOM 820 O O . ILE A 1 107 ? 3.843 16.465 -13.749 1.00 94.88 107 ILE A O 1
ATOM 824 N N . GLN A 1 108 ? 4.424 15.093 -12.092 1.00 92.94 108 GLN A N 1
ATOM 825 C CA . GLN A 1 108 ? 3.825 15.931 -11.063 1.00 92.94 108 GLN A CA 1
ATOM 826 C C . GLN A 1 108 ? 4.544 17.282 -10.960 1.00 92.94 108 GLN A C 1
ATOM 828 O O . GLN A 1 108 ? 3.880 18.311 -10.840 1.00 92.94 108 GLN A O 1
ATOM 833 N N . LYS A 1 109 ? 5.882 17.314 -11.050 1.00 93.62 109 LYS A N 1
ATOM 834 C CA . LYS A 1 109 ? 6.644 18.571 -11.125 1.00 93.62 109 LYS A CA 1
ATOM 835 C C . LYS A 1 109 ? 6.264 19.376 -12.370 1.00 93.62 109 LYS A C 1
ATOM 837 O O . LYS A 1 109 ? 5.978 20.562 -12.246 1.00 93.62 109 LYS A O 1
ATOM 842 N N . TRP A 1 110 ? 6.190 18.728 -13.533 1.00 93.44 110 TRP A N 1
ATOM 843 C CA . TRP A 1 110 ? 5.782 19.354 -14.796 1.00 93.44 110 TRP A CA 1
ATOM 844 C C . TRP A 1 110 ? 4.422 20.057 -14.690 1.00 93.44 110 TRP A C 1
ATOM 846 O O . TRP A 1 110 ? 4.302 21.230 -15.045 1.00 93.44 110 TRP A O 1
ATOM 856 N N . LEU A 1 111 ? 3.420 19.373 -14.130 1.00 92.94 111 LEU A N 1
ATOM 857 C CA . LEU A 1 111 ? 2.069 19.911 -13.943 1.00 92.94 111 LEU A CA 1
ATOM 858 C C . LEU A 1 111 ? 2.016 21.027 -12.888 1.00 92.94 111 LEU A C 1
ATOM 860 O O . LEU A 1 111 ? 1.267 21.996 -13.053 1.00 92.94 111 LEU A O 1
ATOM 864 N N . LYS A 1 112 ? 2.820 20.923 -11.820 1.00 92.06 112 LYS A N 1
ATOM 865 C CA . LYS A 1 112 ? 2.939 21.957 -10.775 1.00 92.06 112 LYS A CA 1
ATOM 866 C C . LYS A 1 112 ? 3.526 23.267 -11.303 1.00 92.06 112 LYS A C 1
ATOM 868 O O . LYS A 1 112 ? 3.128 24.321 -10.828 1.00 92.06 112 LYS A O 1
ATOM 873 N N . THR A 1 113 ? 4.401 23.221 -12.309 1.00 91.31 113 THR A N 1
ATOM 874 C CA . THR A 1 113 ? 4.934 24.421 -12.988 1.00 91.31 113 THR A CA 1
ATOM 875 C C . THR A 1 113 ? 3.884 25.139 -13.854 1.00 91.31 113 THR A C 1
ATOM 877 O O . THR A 1 113 ? 4.161 26.190 -14.413 1.00 91.31 113 THR A O 1
ATOM 880 N N . GLY A 1 114 ? 2.660 24.610 -13.954 1.00 88.94 114 GLY A N 1
ATOM 881 C CA . GLY A 1 114 ? 1.569 25.230 -14.710 1.00 88.94 114 GLY A CA 1
ATOM 882 C C . GLY A 1 114 ? 1.439 24.715 -16.140 1.00 88.94 114 GLY A C 1
ATOM 883 O O . GLY A 1 114 ? 0.499 25.091 -16.835 1.00 88.94 114 GLY A O 1
ATOM 884 N N . HIS A 1 115 ? 2.304 23.795 -16.575 1.00 90.25 115 HIS A N 1
ATOM 885 C CA . HIS A 1 115 ? 2.155 23.169 -17.882 1.00 90.25 115 HIS A CA 1
ATOM 886 C C . HIS A 1 115 ? 0.883 22.310 -17.926 1.00 90.25 115 HIS A C 1
ATOM 888 O O . HIS A 1 115 ? 0.577 21.546 -17.004 1.00 90.25 115 HIS A O 1
ATOM 894 N N . ARG A 1 116 ? 0.122 22.453 -19.013 1.00 92.69 116 ARG A N 1
ATOM 895 C CA . ARG A 1 116 ? -1.113 21.697 -19.298 1.00 92.69 116 ARG A CA 1
ATOM 896 C C . ARG A 1 116 ? -1.042 20.974 -20.637 1.00 92.69 116 ARG A C 1
ATOM 898 O O . ARG A 1 116 ? -2.066 20.631 -21.210 1.00 92.69 116 ARG A O 1
ATOM 905 N N . ILE A 1 117 ? 0.169 20.759 -21.132 1.00 93.50 117 ILE A N 1
ATOM 906 C CA . ILE A 1 117 ? 0.442 20.107 -22.408 1.00 93.50 117 ILE A CA 1
ATOM 907 C C . ILE A 1 117 ? 1.199 18.812 -22.124 1.00 93.50 117 ILE A C 1
ATOM 909 O O . ILE A 1 117 ? 2.070 18.771 -21.246 1.00 93.50 117 ILE A O 1
ATOM 913 N N . CYS A 1 118 ? 0.842 17.754 -22.847 1.00 92.44 118 CYS A N 1
ATOM 914 C CA . CYS A 1 118 ? 1.566 16.494 -22.840 1.00 92.44 118 CYS A CA 1
ATOM 915 C C . CYS A 1 118 ? 2.969 16.683 -23.447 1.00 92.44 118 CYS A C 1
ATOM 917 O O . CYS A 1 118 ? 3.062 17.070 -24.612 1.00 92.44 118 CYS A O 1
ATOM 919 N N . PRO A 1 119 ? 4.056 16.354 -22.722 1.00 89.62 119 PRO A N 1
ATOM 920 C CA . PRO A 1 119 ? 5.423 16.499 -23.231 1.00 89.62 119 PRO A CA 1
ATOM 921 C C . PRO A 1 119 ? 5.715 15.744 -24.536 1.00 89.62 119 PRO A C 1
ATOM 923 O O . PRO A 1 119 ? 6.602 16.148 -25.280 1.00 89.62 119 PRO A O 1
ATOM 926 N N . ILE A 1 120 ? 5.006 14.635 -24.793 1.00 90.69 120 ILE A N 1
ATOM 927 C CA . ILE A 1 120 ? 5.193 13.825 -26.007 1.00 90.69 120 ILE A CA 1
ATOM 928 C C . ILE A 1 120 ? 4.233 14.273 -27.104 1.00 90.69 120 ILE A C 1
ATOM 930 O O . ILE A 1 120 ? 4.666 14.692 -28.170 1.00 90.69 120 ILE A O 1
ATOM 934 N N . THR A 1 121 ? 2.925 14.168 -26.855 1.00 90.62 121 THR A N 1
ATOM 935 C CA . THR A 1 121 ? 1.918 14.357 -27.910 1.00 90.62 121 THR A CA 1
ATOM 936 C C . THR A 1 121 ? 1.659 15.824 -28.227 1.00 90.62 121 THR A C 1
ATOM 938 O O . THR A 1 121 ? 0.964 16.112 -29.195 1.00 90.62 121 THR A O 1
ATOM 941 N N . GLN A 1 122 ? 2.169 16.748 -27.404 1.00 91.69 122 GLN A N 1
ATOM 942 C CA . GLN A 1 122 ? 1.921 18.191 -27.501 1.00 91.69 122 GLN A CA 1
ATOM 943 C C . GLN A 1 122 ? 0.430 18.570 -27.451 1.00 91.69 122 GLN A C 1
ATOM 945 O O . GLN A 1 122 ? 0.051 19.704 -27.733 1.00 91.69 122 GLN A O 1
ATOM 950 N N . GLN A 1 123 ? -0.433 17.638 -27.042 1.00 92.56 123 GLN A N 1
ATOM 951 C CA . GLN A 1 123 ? -1.859 17.876 -26.862 1.00 92.56 123 GLN A CA 1
ATOM 952 C C . GLN A 1 123 ? -2.133 18.497 -25.494 1.00 92.56 123 GLN A C 1
ATOM 954 O O . GLN A 1 123 ? -1.483 18.159 -24.497 1.00 92.56 123 GLN A O 1
ATOM 959 N N . VAL A 1 124 ? -3.134 19.376 -25.443 1.00 93.50 124 VAL A N 1
ATOM 960 C CA . VAL A 1 124 ? -3.646 19.931 -24.187 1.00 93.50 124 VAL A CA 1
ATOM 961 C C . VAL A 1 124 ? -4.307 18.816 -23.380 1.00 93.50 124 VAL A C 1
ATOM 963 O O . VAL A 1 124 ? -5.112 18.044 -23.896 1.00 93.50 124 VAL A O 1
ATOM 966 N N . LEU A 1 125 ? -3.951 18.731 -22.104 1.00 92.62 125 LEU A N 1
ATOM 967 C CA . LEU A 1 125 ? -4.503 17.756 -21.176 1.00 92.62 125 LEU A CA 1
ATOM 968 C C . LEU A 1 125 ? -5.942 18.134 -20.828 1.00 92.62 125 LEU A C 1
ATOM 970 O O . LEU A 1 125 ? -6.188 19.234 -20.337 1.00 92.62 125 LEU A O 1
ATOM 974 N N . SER A 1 126 ? -6.879 17.203 -21.004 1.00 92.69 126 SER A N 1
ATOM 975 C CA . SER A 1 126 ? -8.276 17.396 -20.589 1.00 92.69 126 SER A CA 1
ATOM 976 C C . SER A 1 126 ? -8.414 17.523 -19.068 1.00 92.69 126 SER A C 1
ATOM 978 O O . SER A 1 126 ? -9.305 18.202 -18.570 1.00 92.69 126 SER A O 1
ATOM 980 N N . HIS A 1 127 ? -7.525 16.863 -18.322 1.00 91.94 127 HIS A N 1
ATOM 981 C CA . HIS A 1 127 ? -7.400 16.947 -16.869 1.00 91.94 127 HIS A CA 1
ATOM 982 C C . HIS A 1 127 ? -5.967 16.615 -16.427 1.00 91.94 127 HIS A C 1
ATOM 984 O O . HIS A 1 127 ? -5.203 15.986 -17.164 1.00 91.94 127 HIS A O 1
ATOM 990 N N . THR A 1 128 ? -5.617 17.005 -15.197 1.00 92.19 128 THR A N 1
ATOM 991 C CA . THR A 1 128 ? -4.289 16.798 -14.584 1.00 92.19 128 THR A CA 1
ATOM 992 C C . THR A 1 128 ? -4.242 15.639 -13.583 1.00 92.19 128 THR A C 1
ATOM 994 O O . THR A 1 128 ? -3.303 15.550 -12.793 1.00 92.19 128 THR A O 1
ATOM 997 N N . LEU A 1 129 ? -5.267 14.786 -13.562 1.00 92.62 129 LEU A N 1
ATOM 998 C CA . LEU A 1 129 ? -5.275 13.567 -12.752 1.00 92.62 129 LEU A CA 1
ATOM 999 C C . LEU A 1 129 ? -4.197 12.596 -13.254 1.00 92.62 129 LEU A C 1
ATOM 1001 O O . LEU A 1 129 ? -3.965 12.482 -14.457 1.00 92.62 129 LEU A O 1
ATOM 1005 N N . LEU A 1 130 ? -3.543 11.917 -12.312 1.00 94.94 130 LEU A N 1
ATOM 1006 C CA . LEU A 1 130 ? -2.511 10.918 -12.570 1.00 94.94 130 LEU A CA 1
ATOM 1007 C C . LEU A 1 130 ? -3.056 9.554 -12.156 1.00 94.94 130 LEU A C 1
ATOM 1009 O O . LEU A 1 130 ? -3.376 9.357 -10.984 1.00 94.94 130 LEU A O 1
ATOM 1013 N N . THR A 1 131 ? -3.151 8.629 -13.105 1.00 95.00 131 THR A N 1
ATOM 1014 C CA . THR A 1 131 ? -3.656 7.273 -12.850 1.00 95.00 131 THR A CA 1
ATOM 1015 C C . THR A 1 131 ? -2.476 6.307 -12.747 1.00 95.00 131 THR A C 1
ATOM 1017 O O . THR A 1 131 ? -1.694 6.259 -13.691 1.00 95.00 131 THR A O 1
ATOM 1020 N N . PRO A 1 132 ? -2.291 5.546 -11.655 1.00 95.25 132 PRO A N 1
ATOM 1021 C CA . PRO A 1 132 ? -1.219 4.551 -11.571 1.00 95.25 132 PRO A CA 1
ATOM 1022 C C . PRO A 1 132 ? -1.272 3.532 -12.719 1.00 95.25 132 PRO A C 1
ATOM 1024 O O . PRO A 1 132 ? -2.341 3.012 -13.035 1.00 95.25 132 PRO A O 1
ATOM 1027 N N . ASN A 1 133 ? -0.123 3.237 -13.334 1.00 96.19 133 ASN A N 1
ATOM 1028 C CA . ASN A 1 133 ? 0.010 2.211 -14.367 1.00 96.19 133 ASN A CA 1
ATOM 1029 C C . ASN A 1 133 ? 0.614 0.933 -13.769 1.00 96.19 133 ASN A C 1
ATOM 1031 O O . ASN A 1 133 ? 1.820 0.701 -13.868 1.00 96.19 133 ASN A O 1
ATOM 1035 N N . TYR A 1 134 ? -0.225 0.113 -13.133 1.00 92.25 134 TYR A N 1
ATOM 1036 C CA . TYR A 1 134 ? 0.223 -1.124 -12.484 1.00 92.25 134 TYR A CA 1
ATOM 1037 C C . TYR A 1 134 ? 0.856 -2.111 -13.470 1.00 92.25 134 TYR A C 1
ATOM 1039 O O . TYR A 1 134 ? 1.890 -2.681 -13.158 1.00 92.25 134 TYR A O 1
ATOM 1047 N N . LEU A 1 135 ? 0.328 -2.215 -14.695 1.00 93.69 135 LEU A N 1
ATOM 1048 C CA . LEU A 1 135 ? 0.886 -3.100 -15.720 1.00 93.69 135 LEU A CA 1
ATOM 1049 C C . LEU A 1 135 ? 2.349 -2.757 -16.038 1.00 93.69 135 LEU A C 1
ATOM 1051 O O . LEU A 1 135 ? 3.212 -3.629 -16.007 1.00 93.69 135 LEU A O 1
ATOM 1055 N N . ILE A 1 136 ? 2.647 -1.482 -16.306 1.00 93.56 136 ILE A N 1
ATOM 1056 C CA . ILE A 1 136 ? 4.027 -1.051 -16.567 1.00 93.56 136 ILE A CA 1
ATOM 1057 C C . ILE A 1 136 ? 4.890 -1.188 -15.307 1.00 93.56 136 ILE A C 1
ATOM 1059 O O . ILE A 1 136 ? 6.055 -1.561 -15.421 1.00 93.56 136 ILE A O 1
ATOM 1063 N N . LYS A 1 137 ? 4.336 -0.943 -14.108 1.00 92.25 137 LYS A N 1
ATOM 1064 C CA . LYS A 1 137 ? 5.058 -1.157 -12.842 1.00 92.25 137 LYS A CA 1
ATOM 1065 C C . LYS A 1 137 ? 5.480 -2.622 -12.689 1.00 92.25 137 LYS A C 1
ATOM 1067 O O . LYS A 1 137 ? 6.636 -2.879 -12.356 1.00 92.25 137 LYS A O 1
ATOM 1072 N N . ASP A 1 138 ? 4.591 -3.560 -12.996 1.00 89.94 138 ASP A N 1
ATOM 107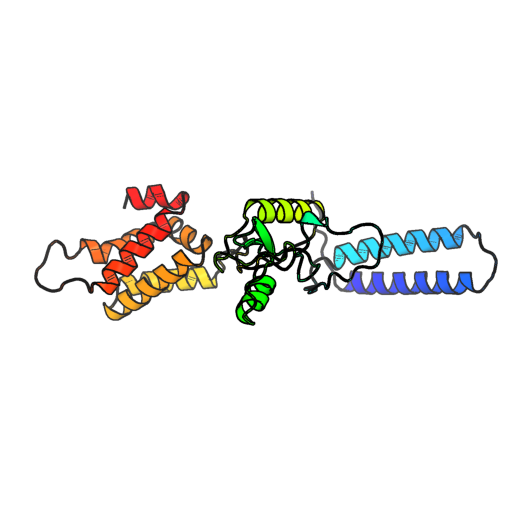3 C CA . ASP A 1 138 ? 4.844 -4.997 -12.886 1.00 89.94 138 ASP A CA 1
ATOM 1074 C C . ASP A 1 138 ? 5.859 -5.465 -13.938 1.00 89.94 138 ASP A C 1
ATOM 1076 O O . ASP A 1 138 ? 6.820 -6.156 -13.602 1.00 89.94 138 ASP A O 1
ATOM 1080 N N . MET A 1 139 ? 5.723 -5.012 -15.191 1.00 92.69 139 MET A N 1
ATOM 1081 C CA . MET A 1 139 ? 6.684 -5.310 -16.264 1.00 92.69 139 MET A CA 1
ATOM 1082 C C . MET A 1 139 ? 8.095 -4.811 -15.932 1.00 92.69 139 MET A C 1
ATOM 1084 O O . MET A 1 139 ? 9.077 -5.533 -16.109 1.00 92.69 139 MET A O 1
ATOM 1088 N N . ILE A 1 140 ? 8.198 -3.586 -15.411 1.00 90.25 140 ILE A N 1
ATOM 1089 C CA . ILE A 1 140 ? 9.465 -3.001 -14.966 1.00 90.25 140 ILE A CA 1
ATOM 1090 C C . ILE A 1 140 ? 10.054 -3.807 -13.806 1.00 90.25 140 ILE A C 1
ATOM 1092 O O . ILE A 1 140 ? 11.242 -4.124 -13.823 1.00 90.25 140 ILE A O 1
ATOM 1096 N N . SER A 1 141 ? 9.224 -4.175 -12.830 1.00 87.31 141 SER A N 1
ATOM 1097 C CA . SER A 1 141 ? 9.638 -4.977 -11.674 1.00 87.31 141 SER A CA 1
ATOM 1098 C C . SER A 1 141 ? 10.185 -6.338 -12.106 1.00 87.31 141 SER A C 1
ATOM 1100 O O . SER A 1 141 ? 11.268 -6.730 -11.676 1.00 87.31 141 SER A O 1
ATOM 1102 N N . GLN A 1 142 ? 9.496 -7.027 -13.018 1.00 87.00 142 GLN A N 1
ATOM 1103 C CA . GLN A 1 142 ? 9.935 -8.315 -13.554 1.00 87.00 142 GLN A CA 1
ATOM 1104 C C . GLN A 1 142 ? 11.248 -8.196 -14.344 1.00 87.00 142 GLN A C 1
ATOM 1106 O O . GLN A 1 142 ? 12.151 -9.027 -14.194 1.00 87.00 142 GLN A O 1
ATOM 1111 N N . TRP A 1 143 ? 11.380 -7.152 -15.169 1.00 88.50 143 TRP A N 1
ATOM 1112 C CA . TRP A 1 143 ? 12.604 -6.881 -15.924 1.00 88.50 143 TRP A CA 1
ATOM 1113 C C . TRP A 1 143 ? 13.798 -6.624 -15.000 1.00 88.50 143 TRP A C 1
ATOM 1115 O O . TRP A 1 143 ? 14.885 -7.160 -15.219 1.00 88.50 143 TRP A O 1
ATOM 1125 N N . CYS A 1 144 ? 13.578 -5.846 -13.943 1.00 85.88 144 CYS A N 1
ATOM 1126 C CA . CYS A 1 144 ? 14.573 -5.565 -12.921 1.00 85.88 144 CYS A CA 1
ATOM 1127 C C . CYS A 1 144 ? 14.971 -6.823 -12.145 1.00 85.88 144 CYS A C 1
ATOM 1129 O O . CYS A 1 144 ? 16.164 -7.098 -12.025 1.00 85.88 144 CYS A O 1
ATOM 1131 N N . HIS A 1 145 ? 13.999 -7.632 -11.720 1.00 81.75 145 HIS A N 1
ATOM 1132 C CA . HIS A 1 145 ? 14.242 -8.894 -11.020 1.00 81.75 145 HIS A CA 1
ATOM 1133 C C . HIS A 1 145 ? 15.103 -9.858 -11.849 1.00 81.75 145 HIS A C 1
ATOM 1135 O O . HIS A 1 145 ? 16.106 -10.371 -11.362 1.00 81.75 145 HIS A O 1
ATOM 1141 N N . THR A 1 146 ? 14.785 -10.016 -13.137 1.00 79.38 146 THR A N 1
ATOM 1142 C CA . THR A 1 146 ? 15.546 -10.876 -14.067 1.00 79.38 146 THR A CA 1
ATOM 1143 C C . THR A 1 146 ? 17.011 -10.436 -14.215 1.00 79.38 146 THR A C 1
ATOM 1145 O O . THR A 1 146 ? 17.870 -11.234 -14.578 1.00 79.38 146 THR A O 1
ATOM 1148 N N . ARG A 1 147 ? 17.313 -9.162 -13.938 1.00 79.44 147 ARG A N 1
ATOM 1149 C CA . ARG A 1 147 ? 18.650 -8.565 -14.072 1.00 79.44 147 ARG A CA 1
ATOM 1150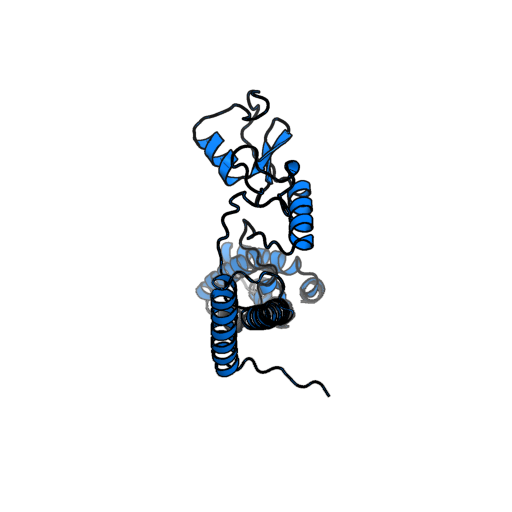 C C . ARG A 1 147 ? 19.335 -8.276 -12.733 1.00 79.44 147 ARG A C 1
ATOM 1152 O O . ARG A 1 147 ? 20.398 -7.664 -12.742 1.00 79.44 147 ARG A O 1
ATOM 1159 N N . GLY A 1 148 ? 18.738 -8.674 -11.606 1.00 74.12 148 GLY A N 1
ATOM 1160 C CA . GLY A 1 148 ? 19.262 -8.371 -10.269 1.00 74.12 148 GLY A CA 1
ATOM 1161 C C . GLY A 1 148 ? 19.300 -6.872 -9.946 1.00 74.12 148 GLY A C 1
ATOM 1162 O O . GLY A 1 148 ? 20.139 -6.427 -9.169 1.00 74.12 148 GLY A O 1
ATOM 1163 N N . ILE A 1 149 ? 18.436 -6.072 -10.579 1.00 77.31 149 ILE A N 1
ATOM 1164 C CA . ILE A 1 149 ? 18.306 -4.638 -10.310 1.00 77.31 149 ILE A CA 1
ATOM 1165 C C . ILE A 1 149 ? 17.245 -4.466 -9.226 1.00 77.31 149 ILE A C 1
ATOM 1167 O O . ILE A 1 149 ? 16.068 -4.721 -9.463 1.00 77.31 149 ILE A O 1
ATOM 1171 N N . GLU A 1 150 ? 17.634 -3.980 -8.055 1.00 66.62 150 GLU A N 1
ATOM 1172 C CA . GLU A 1 150 ? 16.674 -3.585 -7.028 1.00 66.62 150 GLU A CA 1
ATOM 1173 C C . GLU A 1 150 ? 16.129 -2.188 -7.338 1.00 66.62 150 GLU A C 1
ATOM 1175 O O . GLU A 1 150 ? 16.874 -1.207 -7.419 1.00 66.62 150 GLU A O 1
ATOM 1180 N N . ILE A 1 151 ? 14.814 -2.079 -7.535 1.00 64.25 151 ILE A N 1
ATOM 1181 C CA . ILE A 1 151 ? 14.133 -0.786 -7.610 1.00 64.25 151 ILE A CA 1
ATOM 1182 C C . ILE A 1 151 ? 13.706 -0.426 -6.187 1.00 64.25 151 ILE A C 1
ATOM 1184 O O . ILE A 1 151 ? 12.872 -1.132 -5.625 1.00 64.25 151 ILE A O 1
ATOM 1188 N N . PRO A 1 152 ? 14.205 0.678 -5.604 1.00 57.25 152 PRO A N 1
ATOM 1189 C CA . PRO A 1 152 ? 13.658 1.177 -4.352 1.00 57.25 152 PRO A CA 1
ATOM 1190 C C . PRO A 1 152 ? 12.197 1.566 -4.587 1.00 57.25 152 PRO A C 1
ATOM 1192 O O . PRO A 1 152 ? 11.929 2.454 -5.409 1.00 57.25 152 PRO A O 1
ATOM 1195 N N . ASP A 1 153 ? 11.275 0.882 -3.911 1.00 52.47 153 ASP A N 1
ATOM 1196 C CA . ASP A 1 153 ? 9.837 1.112 -4.046 1.00 52.47 153 ASP A CA 1
ATOM 1197 C C . ASP A 1 153 ? 9.503 2.579 -3.665 1.00 52.47 153 ASP A C 1
ATOM 1199 O O . ASP A 1 153 ? 9.974 3.088 -2.643 1.00 52.47 153 ASP A O 1
ATOM 1203 N N . PRO A 1 154 ? 8.761 3.326 -4.510 1.00 48.94 154 PRO A N 1
ATOM 1204 C CA . PRO A 1 154 ? 8.341 4.704 -4.226 1.00 48.94 154 PRO A CA 1
ATOM 1205 C C . PRO A 1 154 ? 7.447 4.854 -2.991 1.00 48.94 154 PRO A C 1
ATOM 1207 O O . PRO A 1 154 ? 7.380 5.934 -2.402 1.00 48.94 154 PRO A O 1
ATOM 1210 N N . ALA A 1 155 ? 6.735 3.791 -2.625 1.00 45.81 155 ALA A N 1
ATOM 1211 C CA . ALA A 1 155 ? 6.195 3.614 -1.290 1.00 45.81 155 ALA A CA 1
ATOM 1212 C C . ALA A 1 155 ? 7.234 2.795 -0.530 1.00 45.81 155 ALA A C 1
ATOM 1214 O O . ALA A 1 155 ? 7.720 1.821 -1.075 1.00 45.81 155 ALA A O 1
ATOM 1215 N N . GLY A 1 156 ? 7.599 3.146 0.697 1.00 42.16 156 GLY A N 1
ATOM 1216 C CA . GLY A 1 156 ? 8.414 2.259 1.528 1.00 42.16 156 GLY A CA 1
ATOM 1217 C C . GLY A 1 156 ? 7.648 0.993 1.925 1.00 42.16 156 GLY A C 1
ATOM 1218 O O . GLY A 1 156 ? 7.417 0.797 3.106 1.00 42.16 156 GLY A O 1
ATOM 1219 N N . CYS A 1 157 ? 7.213 0.172 0.971 1.00 35.53 157 CYS A N 1
ATOM 1220 C CA . CYS A 1 157 ? 6.738 -1.178 1.204 1.00 35.53 157 CYS A CA 1
ATOM 1221 C C . CYS A 1 157 ? 7.921 -2.100 0.932 1.00 35.53 157 CYS A C 1
ATOM 1223 O O . CYS A 1 157 ? 8.064 -2.702 -0.130 1.00 35.53 157 CYS A O 1
ATOM 1225 N N . VAL A 1 158 ? 8.803 -2.180 1.924 1.00 37.91 158 VAL A N 1
ATOM 1226 C CA . VAL A 1 158 ? 9.673 -3.340 2.055 1.00 37.91 158 VAL A CA 1
ATOM 1227 C C . VAL A 1 158 ? 8.717 -4.525 2.204 1.00 37.91 158 VAL A C 1
ATOM 1229 O O . VAL A 1 158 ? 8.053 -4.662 3.225 1.00 37.91 158 VAL A O 1
ATOM 1232 N N . ASN A 1 159 ? 8.599 -5.383 1.193 1.00 44.78 159 ASN A N 1
ATOM 1233 C CA . ASN A 1 159 ? 7.969 -6.699 1.352 1.00 44.78 159 ASN A CA 1
ATOM 1234 C C . ASN A 1 159 ? 8.927 -7.660 2.080 1.00 44.78 159 ASN A C 1
ATOM 1236 O O . ASN A 1 159 ? 9.167 -8.770 1.630 1.00 44.78 159 ASN A O 1
ATOM 1240 N N . GLU A 1 160 ? 9.461 -7.167 3.195 1.00 47.00 160 GLU A N 1
ATOM 1241 C CA . GLU A 1 160 ? 10.153 -7.818 4.304 1.00 47.00 160 GLU A CA 1
ATOM 1242 C C . GLU A 1 160 ? 10.135 -6.804 5.473 1.00 47.00 160 GLU A C 1
ATOM 1244 O O . GLU A 1 160 ? 11.152 -6.460 6.065 1.00 47.00 160 GLU A O 1
ATOM 1249 N N . GLU A 1 161 ? 8.961 -6.250 5.811 1.00 58.31 161 GLU A N 1
ATOM 1250 C CA . GLU A 1 161 ? 8.741 -5.679 7.149 1.00 58.31 161 GLU A CA 1
ATOM 1251 C C . GLU A 1 161 ? 8.720 -6.848 8.143 1.00 58.31 161 GLU A C 1
ATOM 1253 O O . GLU A 1 161 ? 7.660 -7.279 8.606 1.00 58.31 161 GLU A O 1
ATOM 1258 N N . VAL A 1 162 ? 9.889 -7.440 8.393 1.00 68.19 162 VAL A N 1
ATOM 1259 C CA . VAL A 1 162 ? 10.067 -8.419 9.460 1.00 68.19 162 VAL A CA 1
ATOM 1260 C C . VAL A 1 162 ? 9.726 -7.689 10.747 1.00 68.19 162 VAL A C 1
ATOM 1262 O O . VAL A 1 162 ? 10.394 -6.725 11.103 1.00 68.19 162 VAL A O 1
ATOM 1265 N N . VAL A 1 163 ? 8.653 -8.127 11.402 1.00 76.62 163 VAL A N 1
ATOM 1266 C CA . VAL A 1 163 ? 8.277 -7.603 12.711 1.00 76.62 163 VAL A CA 1
ATOM 1267 C C . VAL A 1 163 ? 9.423 -7.904 13.668 1.00 76.62 163 VAL A C 1
ATOM 1269 O O . VAL A 1 163 ? 9.698 -9.080 13.939 1.00 76.62 163 VAL A O 1
ATOM 1272 N N . ASP A 1 164 ? 10.098 -6.860 14.137 1.00 85.25 164 ASP A N 1
ATOM 1273 C CA . ASP A 1 164 ? 11.209 -7.012 15.064 1.00 85.25 164 ASP A CA 1
ATOM 1274 C C . ASP A 1 164 ? 10.710 -7.206 16.508 1.00 85.25 164 ASP A C 1
ATOM 1276 O O . ASP A 1 164 ? 9.509 -7.242 16.797 1.00 85.25 164 ASP A O 1
ATOM 1280 N N . ASP A 1 165 ? 11.641 -7.423 17.435 1.00 86.56 165 ASP A N 1
ATOM 1281 C CA . ASP A 1 165 ? 11.297 -7.644 18.841 1.00 86.56 165 ASP A CA 1
ATOM 1282 C C . ASP A 1 165 ? 10.694 -6.384 19.490 1.00 86.56 165 ASP A C 1
ATOM 1284 O O . ASP A 1 165 ? 9.768 -6.474 20.297 1.00 86.56 165 ASP A O 1
ATOM 1288 N N . ALA A 1 166 ? 11.130 -5.194 19.065 1.00 87.81 166 ALA A N 1
ATOM 1289 C CA . ALA A 1 166 ? 10.607 -3.932 19.572 1.00 87.81 166 ALA A CA 1
ATOM 1290 C C . ALA A 1 166 ? 9.151 -3.709 19.131 1.00 87.81 166 ALA A C 1
ATOM 1292 O O . ALA A 1 166 ? 8.331 -3.246 19.927 1.00 87.81 166 ALA A O 1
ATOM 1293 N N . ASP A 1 167 ? 8.794 -4.094 17.905 1.00 89.62 167 ASP A N 1
ATOM 1294 C CA . ASP A 1 167 ? 7.417 -4.067 17.411 1.00 89.62 167 ASP A CA 1
ATOM 1295 C C . ASP A 1 167 ? 6.506 -5.007 18.220 1.00 89.62 167 ASP A C 1
ATOM 1297 O O . ASP A 1 167 ? 5.364 -4.657 18.543 1.00 89.62 167 ASP A O 1
ATOM 1301 N N . ARG A 1 168 ? 7.012 -6.192 18.593 1.00 91.69 168 ARG A N 1
ATOM 1302 C CA . ARG A 1 168 ? 6.295 -7.179 19.425 1.00 91.69 168 ARG A CA 1
ATOM 1303 C C . ARG A 1 168 ? 6.067 -6.662 20.841 1.00 91.69 168 ARG A C 1
ATOM 1305 O O . ARG A 1 168 ? 4.951 -6.756 21.364 1.00 91.69 168 ARG A O 1
ATOM 1312 N N . GLU A 1 169 ? 7.090 -6.069 21.449 1.00 92.38 169 GLU A N 1
ATOM 1313 C CA . GLU A 1 169 ? 6.970 -5.406 22.748 1.00 92.38 169 GLU A CA 1
ATOM 1314 C C . GLU A 1 169 ? 5.988 -4.231 22.687 1.00 92.38 169 GLU A C 1
ATOM 1316 O O . GLU A 1 169 ? 5.124 -4.087 23.560 1.00 92.38 169 GLU A O 1
ATOM 1321 N N . HIS A 1 170 ? 6.061 -3.420 21.629 1.00 94.81 170 HIS A N 1
ATOM 1322 C CA . HIS A 1 170 ? 5.158 -2.296 21.419 1.00 94.81 170 HIS A CA 1
ATOM 1323 C C . HIS A 1 170 ? 3.705 -2.761 21.293 1.00 94.81 170 HIS A C 1
ATOM 1325 O O . HIS A 1 170 ? 2.815 -2.214 21.951 1.00 94.81 170 HIS A O 1
ATOM 1331 N N . PHE A 1 171 ? 3.465 -3.815 20.514 1.00 95.00 171 PHE A N 1
ATOM 1332 C CA . PHE A 1 171 ? 2.156 -4.440 20.379 1.00 95.00 171 PHE A CA 1
ATOM 1333 C C . PHE A 1 171 ? 1.611 -4.925 21.728 1.00 95.00 171 PHE A C 1
ATOM 1335 O O . PHE A 1 171 ? 0.495 -4.563 22.109 1.00 95.00 171 PHE A O 1
ATOM 1342 N N . SER A 1 172 ? 2.416 -5.660 22.501 1.00 94.38 172 SER A N 1
ATOM 1343 C CA . SER A 1 172 ? 2.045 -6.127 23.844 1.00 94.38 172 SER A CA 1
ATOM 1344 C C . SER A 1 172 ? 1.714 -4.963 24.788 1.00 94.38 172 SER A C 1
ATOM 1346 O O . SER A 1 172 ? 0.694 -4.973 25.489 1.00 94.38 172 SER A O 1
ATOM 1348 N N . MET A 1 173 ? 2.514 -3.892 24.750 1.00 95.56 173 MET A N 1
ATOM 1349 C CA . MET A 1 173 ? 2.258 -2.677 25.519 1.00 95.56 173 MET A CA 1
ATOM 1350 C C . MET A 1 173 ? 0.910 -2.044 25.140 1.00 95.56 173 MET A C 1
ATOM 1352 O O . MET A 1 173 ? 0.151 -1.663 26.038 1.00 95.56 173 MET A O 1
ATOM 1356 N N . LEU A 1 174 ? 0.590 -1.935 23.847 1.00 96.12 174 LEU A N 1
ATOM 1357 C CA . LEU A 1 174 ? -0.686 -1.389 23.374 1.00 96.12 174 LEU A CA 1
ATOM 1358 C C . LEU A 1 174 ? -1.874 -2.254 23.817 1.00 96.12 174 LEU A C 1
ATOM 1360 O O . LEU A 1 174 ? -2.843 -1.715 24.355 1.00 96.12 174 LEU A O 1
ATOM 1364 N N . LEU A 1 175 ? -1.784 -3.583 23.695 1.00 94.50 175 LEU A N 1
ATOM 1365 C CA . LEU A 1 175 ? -2.830 -4.491 24.181 1.00 94.50 175 LEU A CA 1
ATOM 1366 C C . LEU A 1 175 ? -3.026 -4.389 25.698 1.00 94.50 175 LEU A C 1
ATOM 1368 O O . LEU A 1 175 ? -4.154 -4.445 26.184 1.00 94.50 175 LEU A O 1
ATOM 1372 N N . SER A 1 176 ? -1.954 -4.185 26.469 1.00 94.38 176 SER A N 1
ATOM 1373 C CA . SER A 1 176 ? -2.075 -3.992 27.919 1.00 94.38 176 SER A CA 1
ATOM 1374 C C . SER A 1 176 ? -2.877 -2.730 28.266 1.00 94.38 176 SER A C 1
ATOM 1376 O O . SER A 1 176 ? -3.667 -2.743 29.209 1.00 94.38 176 SER A O 1
ATOM 1378 N N . LYS A 1 177 ? -2.723 -1.652 27.479 1.00 94.94 177 LYS A N 1
ATOM 1379 C CA . LYS A 1 177 ? -3.447 -0.380 27.648 1.00 94.94 177 LYS A CA 1
ATOM 1380 C C . LYS A 1 177 ? -4.937 -0.497 27.323 1.00 94.94 177 LYS A C 1
ATOM 1382 O O . LYS A 1 177 ? -5.726 0.250 27.897 1.00 94.94 177 LYS A O 1
ATOM 1387 N N . MET A 1 178 ? -5.331 -1.468 26.494 1.00 91.62 178 MET A N 1
ATOM 1388 C CA . MET A 1 178 ? -6.740 -1.747 26.179 1.00 91.62 178 MET A CA 1
ATOM 1389 C C . MET A 1 178 ? -7.576 -2.159 27.399 1.00 91.62 178 MET A C 1
ATOM 1391 O O . MET A 1 178 ? -8.794 -2.044 27.367 1.00 91.62 178 MET A O 1
ATOM 1395 N N . SER A 1 179 ? -6.940 -2.593 28.489 1.00 89.81 179 SER A N 1
ATOM 1396 C CA . SER A 1 179 ? -7.619 -2.971 29.738 1.00 89.81 179 SER A CA 1
ATOM 1397 C C . SER A 1 179 ? -7.426 -1.958 30.871 1.00 89.81 179 SER A C 1
ATOM 1399 O O . SER A 1 179 ? -7.695 -2.275 32.027 1.00 89.81 179 SER A O 1
ATOM 1401 N N . LYS A 1 180 ? -6.926 -0.755 30.564 1.00 92.06 180 LYS A N 1
ATOM 1402 C CA . LYS A 1 180 ? -6.699 0.318 31.544 1.00 92.06 180 LYS A CA 1
ATOM 1403 C C . LYS A 1 180 ? -7.750 1.425 31.404 1.00 92.06 180 LYS A C 1
ATOM 1405 O O . LYS A 1 180 ? -8.895 1.161 31.042 1.00 92.06 180 LYS A O 1
ATOM 1410 N N . SER A 1 181 ? -7.371 2.665 31.717 1.00 92.81 181 SER A N 1
ATOM 1411 C CA . SER A 1 181 ? -8.241 3.841 31.656 1.00 92.81 181 SER A CA 1
ATOM 1412 C C . SER A 1 181 ? -8.773 4.111 30.244 1.00 92.81 181 SER A C 1
ATOM 1414 O O . SER A 1 181 ? -8.125 3.794 29.247 1.00 92.81 181 SER A O 1
ATOM 1416 N N . ILE A 1 182 ? -9.934 4.766 30.138 1.00 90.94 182 ILE A N 1
ATOM 1417 C CA . ILE A 1 182 ? -10.549 5.087 28.840 1.00 90.94 182 ILE A CA 1
ATOM 1418 C C . ILE A 1 182 ? -9.650 5.978 27.962 1.00 90.94 182 ILE A C 1
ATOM 1420 O O . ILE A 1 182 ? -9.651 5.859 26.738 1.00 90.94 182 ILE A O 1
ATOM 1424 N N . GLN A 1 183 ? -8.847 6.854 28.574 1.00 93.06 183 GLN A N 1
ATOM 1425 C CA . GLN A 1 183 ? -7.864 7.683 27.877 1.00 93.06 183 GLN A CA 1
ATOM 1426 C C . GLN A 1 183 ? -6.739 6.831 27.274 1.00 93.06 183 GLN A C 1
ATOM 1428 O O . GLN A 1 183 ? -6.348 7.059 26.129 1.00 93.06 183 GLN A O 1
ATOM 1433 N N . GLU A 1 184 ? -6.244 5.832 28.011 1.00 94.75 184 GLU A N 1
ATOM 1434 C CA . GLU A 1 184 ? -5.239 4.895 27.502 1.00 94.75 184 GLU A CA 1
ATOM 1435 C C . GLU A 1 184 ? -5.803 3.987 26.409 1.00 94.75 184 GLU A C 1
ATOM 1437 O O . GLU A 1 184 ? -5.119 3.773 25.410 1.00 94.75 184 GLU A O 1
ATOM 1442 N N . GLN A 1 185 ? -7.049 3.524 26.548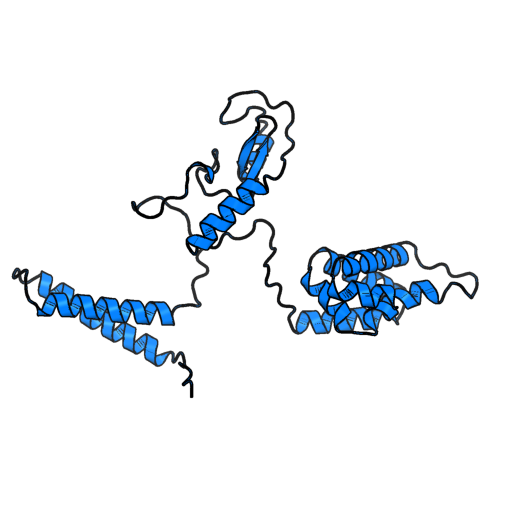 1.00 94.38 185 GLN A N 1
ATOM 1443 C CA . GLN A 1 185 ? -7.737 2.751 25.511 1.00 94.38 185 GLN A CA 1
ATOM 1444 C C . GLN A 1 185 ? -7.844 3.543 24.204 1.00 94.38 185 GLN A C 1
ATOM 1446 O O . GLN A 1 185 ? -7.501 3.026 23.148 1.00 94.38 185 GLN A O 1
ATOM 1451 N N . ARG A 1 186 ? -8.252 4.819 24.264 1.00 94.44 186 ARG A N 1
ATOM 1452 C CA . ARG A 1 186 ? -8.335 5.707 23.086 1.00 94.44 186 ARG A CA 1
ATOM 1453 C C . ARG A 1 186 ? -6.989 5.879 22.398 1.00 94.44 186 ARG A C 1
ATOM 1455 O O . ARG A 1 186 ? -6.898 5.735 21.183 1.00 94.44 186 ARG A O 1
ATOM 1462 N N . ALA A 1 187 ? -5.939 6.164 23.168 1.00 94.81 187 ALA A N 1
ATOM 1463 C CA . ALA A 1 187 ? -4.598 6.313 22.614 1.00 94.81 187 ALA A CA 1
ATOM 1464 C C . ALA A 1 187 ? -4.101 5.005 21.976 1.00 94.81 187 ALA A C 1
ATOM 1466 O O . ALA A 1 187 ? -3.568 5.030 20.870 1.00 94.81 187 ALA A O 1
ATOM 1467 N N . ALA A 1 188 ? -4.314 3.869 22.647 1.00 96.88 188 ALA A N 1
ATOM 1468 C CA . ALA A 1 188 ? -3.884 2.568 22.154 1.00 96.88 188 ALA A CA 1
ATOM 1469 C C . ALA A 1 188 ? -4.655 2.133 20.901 1.00 96.88 188 ALA A C 1
ATOM 1471 O O . ALA A 1 188 ? -4.034 1.734 19.921 1.00 96.88 188 ALA A O 1
ATOM 1472 N N . ALA A 1 189 ? -5.983 2.267 20.888 1.00 97.00 189 ALA A N 1
ATOM 1473 C CA . ALA A 1 189 ? -6.821 1.913 19.744 1.00 97.00 189 ALA A CA 1
ATOM 1474 C C . ALA A 1 189 ? -6.470 2.736 18.498 1.00 97.00 189 ALA A C 1
ATOM 1476 O O . ALA A 1 189 ? -6.359 2.188 17.399 1.00 97.00 189 ALA A O 1
ATOM 1477 N N . LYS A 1 190 ? -6.225 4.039 18.671 1.00 96.94 190 LYS A N 1
ATOM 1478 C CA . LYS A 1 190 ? -5.786 4.917 17.584 1.00 96.94 190 LYS A CA 1
ATOM 1479 C C . LYS A 1 190 ? -4.446 4.475 16.999 1.00 96.94 190 LYS A C 1
ATOM 1481 O O . LYS A 1 190 ? -4.294 4.443 15.778 1.00 96.94 190 LYS A O 1
ATOM 1486 N N . GLU A 1 191 ? -3.491 4.118 17.852 1.00 97.12 191 GLU A N 1
ATOM 1487 C CA . GLU A 1 191 ? -2.176 3.648 17.411 1.00 97.12 191 GLU A CA 1
ATOM 1488 C C . GLU A 1 191 ? -2.279 2.293 16.696 1.00 97.12 191 GLU A C 1
ATOM 1490 O O . GLU A 1 191 ? -1.782 2.143 15.581 1.00 97.12 191 GLU A O 1
ATOM 1495 N N . LEU A 1 192 ? -3.027 1.338 17.261 1.00 96.62 192 LEU A N 1
ATOM 1496 C CA . LEU A 1 192 ? -3.287 0.034 16.640 1.00 96.62 192 LEU A CA 1
ATOM 1497 C C . LEU A 1 192 ? -3.946 0.182 15.262 1.00 96.62 192 LEU A C 1
ATOM 1499 O O . LEU A 1 192 ? -3.556 -0.498 14.307 1.00 96.62 192 LEU A O 1
ATOM 1503 N N . ARG A 1 193 ? -4.891 1.115 15.106 1.00 96.44 193 ARG A N 1
ATOM 1504 C CA . ARG A 1 193 ? -5.490 1.441 13.806 1.00 96.44 193 ARG A CA 1
ATOM 1505 C C . ARG A 1 193 ? -4.446 1.936 12.807 1.00 96.44 193 ARG A C 1
ATOM 1507 O O . ARG A 1 193 ? -4.484 1.544 11.639 1.00 96.44 193 ARG A O 1
ATOM 1514 N N . LEU A 1 194 ? -3.552 2.833 13.225 1.00 93.50 194 LEU A N 1
ATOM 1515 C CA . LEU A 1 194 ? -2.519 3.396 12.352 1.00 93.50 194 LEU A CA 1
ATOM 1516 C C . LEU A 1 194 ? -1.504 2.333 11.928 1.00 93.50 194 LEU A C 1
ATOM 1518 O O . LEU A 1 194 ? -1.204 2.241 10.736 1.00 93.50 194 LEU A O 1
ATOM 1522 N N . LEU A 1 195 ? -1.038 1.511 12.867 1.00 92.94 195 LEU A N 1
ATOM 1523 C CA . LEU A 1 195 ? -0.074 0.441 12.611 1.00 92.94 195 LEU A CA 1
ATOM 1524 C C . LEU A 1 195 ? -0.664 -0.617 11.677 1.00 92.94 195 LEU A C 1
ATOM 1526 O O . LEU A 1 195 ? -0.110 -0.869 10.612 1.00 92.94 195 LEU A O 1
ATOM 1530 N N . THR A 1 196 ? -1.863 -1.129 11.970 1.00 93.12 196 THR A N 1
ATOM 1531 C CA . THR A 1 196 ? -2.543 -2.110 11.098 1.00 93.12 196 THR A CA 1
ATOM 1532 C C . THR A 1 196 ? -2.879 -1.555 9.712 1.00 93.12 196 THR A C 1
ATOM 1534 O O . THR A 1 196 ? -2.959 -2.307 8.737 1.00 93.12 196 THR A O 1
ATOM 1537 N N . LYS A 1 197 ? -3.061 -0.237 9.576 1.00 91.12 197 LYS A N 1
ATOM 1538 C CA . LYS A 1 197 ? -3.252 0.406 8.271 1.00 91.12 197 LYS A CA 1
ATOM 1539 C C . LYS A 1 197 ? -1.953 0.479 7.469 1.00 91.12 197 LYS A C 1
ATOM 1541 O O . LYS A 1 197 ? -2.000 0.284 6.257 1.00 91.12 197 LYS A O 1
ATOM 1546 N N . ARG A 1 198 ? -0.837 0.816 8.120 1.00 87.44 198 ARG A N 1
ATOM 1547 C CA . ARG A 1 198 ? 0.447 1.110 7.465 1.00 87.44 198 ARG A CA 1
ATOM 1548 C C . ARG A 1 198 ? 1.299 -0.130 7.219 1.00 87.44 198 ARG A C 1
ATOM 1550 O O . ARG A 1 198 ? 1.951 -0.170 6.186 1.00 87.44 198 ARG A O 1
ATOM 1557 N N . MET A 1 199 ? 1.260 -1.097 8.132 1.00 85.19 199 MET A N 1
ATOM 1558 C CA . MET A 1 199 ? 2.163 -2.246 8.174 1.00 85.19 199 MET A CA 1
ATOM 1559 C C . MET A 1 199 ? 1.361 -3.550 8.060 1.00 85.19 199 MET A C 1
ATOM 1561 O O . MET A 1 199 ? 0.683 -3.945 9.017 1.00 85.19 199 MET A O 1
ATOM 1565 N N . PRO A 1 200 ? 1.371 -4.229 6.897 1.00 85.50 200 PRO A N 1
ATOM 1566 C CA . PRO A 1 200 ? 0.693 -5.513 6.730 1.00 85.50 200 PRO A CA 1
ATOM 1567 C C . PRO A 1 200 ? 1.213 -6.589 7.688 1.00 85.50 200 PRO A C 1
ATOM 1569 O O . PRO A 1 200 ? 0.413 -7.360 8.215 1.00 85.50 200 PRO A O 1
ATOM 1572 N N . SER A 1 201 ? 2.519 -6.611 7.970 1.00 87.56 201 SER A N 1
ATOM 1573 C CA . SER A 1 201 ? 3.139 -7.583 8.879 1.00 87.56 201 SER A CA 1
ATOM 1574 C C . SER A 1 201 ? 2.667 -7.415 10.327 1.00 87.56 201 SER A C 1
ATOM 1576 O O . SER A 1 201 ? 2.405 -8.404 11.007 1.00 87.56 201 SER A O 1
ATOM 1578 N N . PHE A 1 202 ? 2.406 -6.179 10.765 1.00 91.25 202 PHE A N 1
ATOM 1579 C CA . PHE A 1 202 ? 1.823 -5.897 12.081 1.00 91.25 202 PHE A CA 1
ATOM 1580 C C . PHE A 1 202 ? 0.432 -6.530 12.257 1.00 91.25 202 PHE A C 1
ATOM 1582 O O . PHE A 1 202 ? 0.029 -6.868 13.368 1.00 91.25 202 PHE A O 1
ATOM 1589 N N . ARG A 1 203 ? -0.319 -6.752 11.165 1.00 92.69 203 ARG A N 1
ATOM 1590 C CA . ARG A 1 203 ? -1.608 -7.464 11.230 1.00 92.69 203 ARG A CA 1
ATOM 1591 C C . ARG A 1 203 ? -1.415 -8.917 11.647 1.00 92.69 203 ARG A C 1
ATOM 1593 O O . ARG A 1 203 ? -2.268 -9.442 12.355 1.00 92.69 203 ARG A O 1
ATOM 1600 N N . ALA A 1 204 ? -0.324 -9.559 11.230 1.00 90.38 204 ALA A N 1
ATOM 1601 C CA . ALA A 1 204 ? -0.061 -10.961 11.542 1.00 90.38 204 ALA A CA 1
ATOM 1602 C C . ALA A 1 204 ? 0.128 -11.200 13.051 1.00 90.38 204 ALA A C 1
ATOM 1604 O O . ALA A 1 204 ? -0.267 -12.257 13.533 1.00 90.38 204 ALA A O 1
ATOM 1605 N N . LEU A 1 205 ? 0.599 -10.199 13.810 1.00 91.56 205 LEU A N 1
ATOM 1606 C CA . LEU A 1 205 ? 0.751 -10.284 15.271 1.00 91.56 205 LEU A CA 1
ATOM 1607 C C . LEU A 1 205 ? -0.555 -10.605 16.007 1.00 91.56 205 LEU A C 1
ATOM 1609 O O . LEU A 1 205 ? -0.546 -11.287 17.030 1.00 91.56 205 LEU A O 1
ATOM 1613 N N . PHE A 1 206 ? -1.697 -10.158 15.480 1.00 92.62 206 PHE A N 1
ATOM 1614 C CA . PHE A 1 206 ? -3.002 -10.490 16.055 1.00 92.62 206 PHE A CA 1
ATOM 1615 C C . PHE A 1 206 ? -3.341 -11.976 15.914 1.00 92.62 206 PHE A C 1
ATOM 1617 O O . PHE A 1 206 ? -4.094 -12.501 16.726 1.00 92.62 206 PHE A O 1
ATOM 1624 N N . GLY A 1 207 ? -2.781 -12.654 14.910 1.00 87.75 207 GLY A N 1
ATOM 1625 C CA . GLY A 1 207 ? -2.923 -14.096 14.740 1.00 87.75 207 GLY A CA 1
ATOM 1626 C C . GLY A 1 207 ? -2.050 -14.912 15.692 1.00 87.75 207 GLY A C 1
ATOM 1627 O O . GLY A 1 207 ? -2.335 -16.080 15.937 1.00 87.75 207 GLY A O 1
ATOM 1628 N N . GLU A 1 208 ? -1.007 -14.301 16.251 1.00 87.75 208 GLU A N 1
ATOM 1629 C CA . GLU A 1 208 ? -0.095 -14.951 17.194 1.00 87.75 208 GLU A CA 1
ATOM 1630 C C . GLU A 1 208 ? -0.606 -14.902 18.645 1.00 87.75 208 GLU A C 1
ATOM 1632 O O . GLU A 1 208 ? -0.140 -15.661 19.494 1.00 87.75 208 GLU A O 1
ATOM 1637 N N . SER A 1 209 ? -1.571 -14.025 18.944 1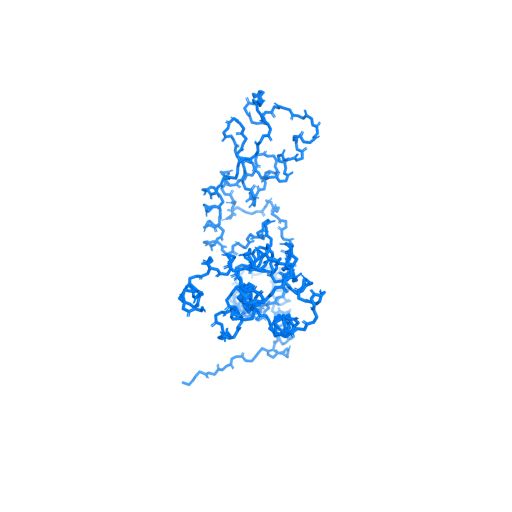.00 84.31 209 SER A N 1
ATOM 1638 C CA . SER A 1 209 ? -2.131 -13.840 20.283 1.00 84.31 209 SER A CA 1
ATOM 1639 C C . SER A 1 209 ? -3.642 -14.054 20.286 1.00 84.31 209 SER A C 1
ATOM 1641 O O . SER A 1 209 ? -4.402 -13.239 19.768 1.00 84.31 209 SER A O 1
ATOM 1643 N N . THR A 1 210 ? -4.090 -15.120 20.951 1.00 77.38 210 THR A N 1
ATOM 1644 C CA . THR A 1 210 ? -5.517 -15.461 21.086 1.00 77.38 210 THR A CA 1
ATOM 1645 C C . THR A 1 210 ? -6.323 -14.366 21.786 1.00 77.38 210 THR A C 1
ATOM 1647 O O . THR A 1 210 ? -7.480 -14.130 21.453 1.00 77.38 210 THR A O 1
ATOM 1650 N N . GLU A 1 211 ? -5.699 -13.646 22.719 1.00 87.44 211 GLU A N 1
ATOM 1651 C CA . GLU A 1 211 ? -6.351 -12.595 23.502 1.00 87.44 211 GLU A CA 1
ATOM 1652 C C . GLU A 1 211 ? -6.410 -11.249 22.773 1.00 87.44 211 GLU A C 1
ATOM 1654 O O . GLU A 1 211 ? -7.187 -10.380 23.163 1.00 87.44 211 GLU A O 1
ATOM 1659 N N . ALA A 1 212 ? -5.607 -11.030 21.727 1.00 92.50 212 ALA A N 1
ATOM 1660 C CA . ALA A 1 212 ? -5.496 -9.714 21.099 1.00 92.50 212 ALA A CA 1
ATOM 1661 C C . ALA A 1 212 ? -6.826 -9.229 20.509 1.00 92.50 212 ALA A C 1
ATOM 1663 O O . ALA A 1 212 ? -7.200 -8.070 20.694 1.00 92.50 212 ALA A O 1
ATOM 1664 N N . ILE A 1 213 ? -7.564 -10.119 19.841 1.00 92.38 213 ILE A N 1
ATOM 1665 C CA . ILE A 1 213 ? -8.874 -9.795 19.261 1.00 92.38 213 ILE A CA 1
ATOM 1666 C C . ILE A 1 213 ? -9.903 -9.569 20.374 1.00 92.38 213 ILE A C 1
ATOM 1668 O O . ILE A 1 213 ? -10.622 -8.572 20.343 1.00 92.38 213 ILE A O 1
ATOM 1672 N N . LEU A 1 214 ? -9.909 -10.413 21.412 1.00 90.69 214 LEU A N 1
ATOM 1673 C CA . LEU A 1 214 ? -10.793 -10.247 22.570 1.00 90.69 214 LEU A CA 1
ATOM 1674 C C . LEU A 1 214 ? -10.557 -8.906 23.278 1.00 90.69 214 LEU A C 1
ATOM 1676 O O . LEU A 1 214 ? -11.507 -8.217 23.635 1.00 90.69 214 LEU A O 1
ATOM 1680 N N . ARG A 1 215 ? -9.303 -8.454 23.400 1.00 92.00 215 ARG A N 1
ATOM 1681 C CA . ARG A 1 215 ? -8.978 -7.133 23.968 1.00 92.00 215 ARG A CA 1
ATOM 1682 C C . ARG A 1 215 ? -9.536 -5.966 23.154 1.00 92.00 215 ARG A C 1
ATOM 1684 O O . ARG A 1 215 ? -9.836 -4.929 23.743 1.00 92.00 215 ARG A O 1
ATOM 1691 N N . LEU A 1 216 ? -9.693 -6.117 21.838 1.00 92.50 216 LEU A N 1
ATOM 1692 C CA . LEU A 1 216 ? -10.378 -5.127 21.001 1.00 92.50 216 LEU A CA 1
ATOM 1693 C C . LEU A 1 216 ? -11.902 -5.198 21.153 1.00 92.50 216 LEU A C 1
ATOM 1695 O O . LEU A 1 216 ? -12.571 -4.168 21.071 1.00 92.50 216 LEU A O 1
ATOM 1699 N N . LEU A 1 217 ? -12.448 -6.398 21.364 1.00 90.75 217 LEU A N 1
ATOM 1700 C CA . LEU A 1 217 ? -13.887 -6.638 21.464 1.00 90.75 217 LEU A CA 1
ATOM 1701 C C . LEU A 1 217 ? -14.465 -6.301 22.843 1.00 90.75 217 LEU A C 1
ATOM 1703 O O . LEU A 1 217 ? -15.580 -5.791 22.907 1.00 90.75 217 LEU A O 1
ATOM 1707 N N . ASN A 1 218 ? -13.730 -6.515 23.938 1.00 89.69 218 ASN A N 1
ATOM 1708 C CA . ASN A 1 218 ? -14.234 -6.306 25.302 1.00 89.69 218 ASN A CA 1
ATOM 1709 C C . ASN A 1 218 ? -14.849 -4.911 25.513 1.00 89.69 218 ASN A C 1
ATOM 1711 O O . ASN A 1 218 ? -15.999 -4.852 25.958 1.00 89.69 218 ASN A O 1
ATOM 1715 N N . PRO A 1 219 ? -14.198 -3.794 25.111 1.00 87.62 219 PRO A N 1
ATOM 1716 C CA . PRO A 1 219 ? -14.807 -2.473 25.240 1.00 87.62 219 PRO A CA 1
ATOM 1717 C C . PRO A 1 219 ? -16.128 -2.341 24.475 1.00 87.62 219 PRO A C 1
ATOM 1719 O O . PRO A 1 219 ? -17.008 -1.613 24.922 1.00 87.62 219 PRO A O 1
ATOM 1722 N N . LEU A 1 220 ? -16.279 -3.045 23.344 1.00 87.25 220 LEU A N 1
ATOM 1723 C CA . LEU A 1 220 ? -17.480 -3.042 22.501 1.00 87.25 220 LEU A CA 1
ATOM 1724 C C . LEU A 1 220 ? -18.611 -3.911 23.080 1.00 87.25 220 LEU A C 1
ATOM 1726 O O . LEU A 1 220 ? -19.784 -3.598 22.871 1.00 87.25 220 LEU A O 1
ATOM 1730 N N . ILE A 1 221 ? -18.271 -4.992 23.792 1.00 83.06 221 ILE A N 1
ATOM 1731 C CA . ILE A 1 221 ? -19.222 -5.980 24.328 1.00 83.06 221 ILE A CA 1
ATOM 1732 C C . ILE A 1 221 ? -19.731 -5.588 25.723 1.00 83.06 221 ILE A C 1
ATOM 1734 O O . ILE A 1 221 ? -20.941 -5.619 25.961 1.00 83.06 221 ILE A O 1
ATOM 1738 N N . GLU A 1 222 ? -18.839 -5.201 26.643 1.00 71.88 222 GLU A N 1
ATOM 1739 C CA . GLU A 1 222 ? -19.144 -5.012 28.076 1.00 71.88 222 GLU A CA 1
ATOM 1740 C C . GLU A 1 222 ? -20.262 -3.988 28.344 1.00 71.88 222 GLU A C 1
ATOM 1742 O O . GLU A 1 222 ? -20.959 -4.061 29.356 1.00 71.88 222 GLU A O 1
ATOM 1747 N N . LYS A 1 223 ? -20.505 -3.054 27.421 1.00 63.66 223 LYS A N 1
ATOM 1748 C CA . LYS A 1 223 ? -21.482 -1.972 27.607 1.00 63.66 223 LYS A CA 1
ATOM 1749 C C . LYS A 1 223 ? -22.884 -2.253 27.071 1.00 63.66 223 LYS A C 1
ATOM 1751 O O . LYS A 1 223 ? -23.762 -1.405 27.207 1.00 63.66 223 LYS A O 1
ATOM 1756 N N . ARG A 1 224 ? -23.153 -3.449 26.531 1.00 55.34 224 ARG A N 1
ATOM 1757 C CA . ARG A 1 224 ? -24.520 -3.827 26.117 1.00 55.34 224 ARG A CA 1
ATOM 1758 C C . ARG A 1 224 ? -25.459 -4.113 27.305 1.00 55.34 224 ARG A C 1
ATOM 1760 O O . ARG A 1 224 ? -26.650 -4.312 27.083 1.00 55.34 224 ARG A O 1
ATOM 1767 N N . GLY A 1 225 ? -24.941 -4.149 28.541 1.00 53.12 225 GLY A N 1
ATOM 1768 C CA . GLY A 1 225 ? -25.668 -4.619 29.729 1.00 53.12 225 GLY A CA 1
ATOM 1769 C C . GLY A 1 225 ? -25.853 -3.646 30.906 1.00 53.12 225 GLY A C 1
ATOM 1770 O O . GLY A 1 225 ? -26.593 -3.998 31.818 1.00 53.12 225 GLY A O 1
ATOM 1771 N N . SER A 1 226 ? -25.239 -2.454 30.942 1.00 51.19 226 SER A N 1
ATOM 1772 C CA . SER A 1 226 ? -25.360 -1.544 32.102 1.00 51.19 226 SER A CA 1
ATOM 1773 C C . SER A 1 226 ? -25.375 -0.070 31.689 1.00 51.19 226 SER A C 1
ATOM 1775 O O . SER A 1 226 ? -24.581 0.357 30.855 1.00 51.19 226 SER A O 1
ATOM 1777 N N . GLY A 1 227 ? -26.330 0.688 32.230 1.00 51.56 227 GLY A N 1
ATOM 1778 C CA . GLY A 1 227 ? -26.722 2.013 31.754 1.00 51.56 227 GLY A CA 1
ATOM 1779 C C . GLY A 1 227 ? -25.702 3.143 31.957 1.00 51.56 227 GLY A C 1
ATOM 1780 O O . GLY A 1 227 ? -24.987 3.200 32.951 1.00 51.56 227 GLY A O 1
ATOM 1781 N N . ASN A 1 228 ? -25.780 4.092 31.018 1.00 54.28 228 ASN A N 1
ATOM 1782 C CA . ASN A 1 228 ? -25.403 5.514 31.067 1.00 54.28 228 ASN A CA 1
ATOM 1783 C C . ASN A 1 228 ? -23.957 5.985 30.823 1.00 54.28 228 ASN A C 1
ATOM 1785 O O . ASN A 1 228 ? -23.786 7.195 30.711 1.00 54.28 228 ASN A O 1
ATOM 1789 N N . ASP A 1 229 ? -22.966 5.122 30.586 1.00 61.75 229 ASP A N 1
ATOM 1790 C CA . ASP A 1 229 ? -21.674 5.571 30.027 1.00 61.75 229 ASP A CA 1
ATOM 1791 C C . ASP A 1 229 ? -21.481 5.031 28.606 1.00 61.75 229 ASP A C 1
ATOM 1793 O O . ASP A 1 229 ? -20.981 3.922 28.422 1.00 61.75 229 ASP A O 1
ATOM 1797 N N . GLU A 1 230 ? -21.845 5.801 27.580 1.00 73.06 230 GLU A N 1
ATOM 1798 C CA . GLU A 1 230 ? -21.587 5.436 26.179 1.00 73.06 230 GLU A CA 1
ATOM 1799 C C . GLU A 1 230 ? -20.075 5.291 25.911 1.00 73.06 230 GLU A C 1
ATOM 1801 O O . GLU A 1 230 ? -19.240 6.006 26.475 1.00 73.06 230 GLU A O 1
ATOM 1806 N N . ILE A 1 231 ? -19.687 4.333 25.062 1.00 83.31 231 ILE A N 1
ATOM 1807 C CA . ILE A 1 231 ? -18.307 4.259 24.562 1.00 83.31 231 ILE A CA 1
ATOM 1808 C C . ILE A 1 231 ? -18.029 5.558 23.791 1.00 83.31 231 ILE A C 1
ATOM 1810 O O . ILE A 1 231 ? -18.850 5.948 22.957 1.00 83.31 231 ILE A O 1
ATOM 1814 N N . PRO A 1 232 ? -16.883 6.227 24.010 1.00 88.50 232 PRO A N 1
ATOM 1815 C CA . PRO A 1 232 ? -16.492 7.357 23.181 1.00 88.50 232 PRO A CA 1
ATOM 1816 C C . PRO A 1 232 ? -16.507 6.964 21.699 1.00 88.50 232 PRO A C 1
ATOM 1818 O O . PRO A 1 232 ? -15.860 5.992 21.310 1.00 88.50 232 PRO A O 1
ATOM 1821 N N . ARG A 1 233 ? -17.251 7.704 20.867 1.00 89.88 233 ARG A N 1
ATOM 1822 C CA . ARG A 1 233 ? -17.436 7.365 19.441 1.00 89.88 233 ARG A CA 1
ATOM 1823 C C . ARG A 1 233 ? -16.119 7.157 18.697 1.00 89.88 233 ARG A C 1
ATOM 1825 O O . ARG A 1 233 ? -16.012 6.252 17.884 1.00 89.88 233 ARG A O 1
ATOM 1832 N N . ASP A 1 234 ? -15.110 7.956 19.016 1.00 91.62 234 ASP A N 1
ATOM 1833 C CA . ASP A 1 234 ? -13.781 7.840 18.423 1.00 91.62 234 ASP A CA 1
ATOM 1834 C C . ASP A 1 234 ? -13.067 6.539 18.817 1.00 91.62 234 ASP A C 1
ATOM 1836 O O . ASP A 1 234 ? -12.468 5.897 17.959 1.00 91.62 234 ASP A O 1
ATOM 1840 N N . LEU A 1 235 ? -13.196 6.096 20.075 1.00 93.81 235 LEU A N 1
ATOM 1841 C CA . LEU A 1 235 ? -12.698 4.783 20.493 1.00 93.81 235 LEU A CA 1
ATOM 1842 C C . LEU A 1 235 ? -13.390 3.667 19.707 1.00 93.81 235 LEU A C 1
ATOM 1844 O O . LEU A 1 235 ? -12.730 2.770 19.192 1.00 93.81 235 LEU A O 1
ATOM 1848 N N . GLN A 1 236 ? -14.718 3.726 19.599 1.00 93.31 236 GLN A N 1
ATOM 1849 C CA . GLN A 1 236 ? -15.490 2.721 18.874 1.00 93.31 236 GLN A CA 1
ATOM 1850 C C . GLN A 1 236 ? -15.074 2.642 17.396 1.00 93.31 236 GLN A C 1
ATOM 1852 O O . GLN A 1 236 ? -14.854 1.549 16.875 1.00 93.31 236 GLN A O 1
ATOM 1857 N N . GLU A 1 237 ? -14.934 3.787 16.725 1.00 94.88 237 GLU A N 1
ATOM 1858 C CA . GLU A 1 237 ? -14.486 3.864 15.331 1.00 94.88 237 GLU A CA 1
ATOM 1859 C C . GLU A 1 237 ? -13.082 3.286 15.139 1.00 94.88 237 GLU A C 1
ATOM 1861 O O . GLU A 1 237 ? -12.844 2.541 14.180 1.00 94.88 237 GLU A O 1
ATOM 1866 N N . ASP A 1 238 ? -12.154 3.601 16.046 1.00 97.19 238 ASP A N 1
ATOM 1867 C CA . ASP A 1 238 ? -10.784 3.103 15.975 1.00 97.19 238 ASP A CA 1
ATOM 1868 C C . ASP A 1 238 ? -10.724 1.582 16.162 1.00 97.19 238 ASP A C 1
ATOM 1870 O O . ASP A 1 238 ? -10.032 0.901 15.399 1.00 97.19 238 ASP A O 1
ATOM 1874 N N . LEU A 1 239 ? -11.508 1.026 17.089 1.00 95.62 239 LEU A N 1
ATOM 1875 C CA . LEU A 1 239 ? -11.586 -0.420 17.309 1.00 95.62 239 LEU A CA 1
ATOM 1876 C C . LEU A 1 239 ? -12.194 -1.155 16.117 1.00 95.62 239 LEU A C 1
ATOM 1878 O O . LEU A 1 239 ? -11.598 -2.111 15.623 1.00 95.62 239 LEU A O 1
ATOM 1882 N N . ILE A 1 240 ? -13.330 -0.680 15.599 1.00 94.69 240 ILE A N 1
ATOM 1883 C CA . ILE A 1 240 ? -13.982 -1.285 14.428 1.00 94.69 240 ILE A CA 1
ATOM 1884 C C . ILE A 1 240 ? -13.060 -1.220 13.208 1.00 94.69 240 ILE A C 1
ATOM 1886 O O . ILE A 1 240 ? -12.922 -2.200 12.477 1.00 94.69 240 ILE A O 1
ATOM 1890 N N . THR A 1 241 ? -12.388 -0.086 12.994 1.00 95.75 241 THR A N 1
ATOM 1891 C CA . THR A 1 241 ? -11.451 0.051 11.873 1.00 95.75 241 THR A CA 1
ATOM 1892 C C . THR A 1 241 ? -10.252 -0.879 12.039 1.00 95.75 241 THR A C 1
ATOM 1894 O O . THR A 1 241 ? -9.807 -1.475 11.063 1.00 95.75 241 THR A O 1
ATOM 1897 N N . THR A 1 242 ? -9.735 -1.033 13.259 1.00 96.31 242 THR A N 1
ATOM 1898 C CA . THR A 1 242 ? -8.641 -1.972 13.544 1.00 96.31 242 THR A CA 1
ATOM 1899 C C . THR A 1 242 ? -9.072 -3.407 13.251 1.00 96.31 242 THR A C 1
ATOM 1901 O O . THR A 1 242 ? -8.365 -4.101 12.526 1.00 96.31 242 THR A O 1
ATOM 1904 N N . LEU A 1 243 ? -10.259 -3.824 13.713 1.00 95.00 243 LEU A N 1
ATOM 1905 C CA . LEU A 1 243 ? -10.844 -5.140 13.419 1.00 95.00 243 LEU A CA 1
ATOM 1906 C C . LEU A 1 243 ? -10.997 -5.376 11.908 1.00 95.00 243 LEU A C 1
ATOM 1908 O O . LEU A 1 243 ? -10.647 -6.442 11.399 1.00 95.00 243 LEU A O 1
ATOM 1912 N N . LEU A 1 244 ? -11.455 -4.366 11.165 1.00 94.00 244 LEU A N 1
ATOM 1913 C CA . LEU A 1 244 ? -11.549 -4.441 9.709 1.00 94.00 244 LEU A CA 1
ATOM 1914 C C . LEU A 1 244 ? -10.166 -4.587 9.060 1.00 94.00 244 LEU A C 1
ATOM 1916 O O . LEU A 1 244 ? -9.986 -5.448 8.202 1.00 94.00 244 LEU A O 1
ATOM 1920 N N . ASN A 1 245 ? -9.181 -3.789 9.485 1.00 94.44 245 ASN A N 1
ATOM 1921 C CA . ASN A 1 245 ? -7.821 -3.840 8.948 1.00 94.44 245 ASN A CA 1
ATOM 1922 C C . ASN A 1 245 ? -7.172 -5.211 9.173 1.00 94.44 245 ASN A C 1
ATOM 1924 O O . ASN A 1 245 ? -6.556 -5.747 8.252 1.00 94.44 245 ASN A O 1
ATOM 1928 N N . ILE A 1 246 ? -7.308 -5.791 10.372 1.00 93.75 246 ILE A N 1
ATOM 1929 C CA . ILE A 1 246 ? -6.727 -7.108 10.672 1.00 93.75 246 ILE A CA 1
ATOM 1930 C C . ILE A 1 246 ? -7.457 -8.238 9.940 1.00 93.75 246 ILE A C 1
ATOM 1932 O O . ILE A 1 246 ? -6.819 -9.234 9.620 1.00 93.75 246 ILE A O 1
ATOM 1936 N N . SER A 1 247 ? -8.743 -8.073 9.610 1.00 92.31 247 SER A N 1
ATOM 1937 C CA . SER A 1 247 ? -9.536 -9.053 8.844 1.00 92.31 247 SER A CA 1
ATOM 1938 C C . SER A 1 247 ? -9.133 -9.147 7.369 1.00 92.31 247 SER A C 1
ATOM 1940 O O . SER A 1 247 ? -9.496 -10.102 6.682 1.00 92.31 247 SER A O 1
ATOM 1942 N N . ILE A 1 248 ? -8.371 -8.169 6.866 1.00 90.69 248 ILE A N 1
ATOM 1943 C CA . ILE A 1 248 ? -7.763 -8.239 5.530 1.00 90.69 248 ILE A CA 1
ATOM 1944 C C . ILE A 1 248 ? -6.732 -9.378 5.479 1.00 90.69 248 ILE A C 1
ATOM 1946 O O . ILE A 1 248 ? -6.547 -9.981 4.425 1.00 90.69 248 ILE A O 1
ATOM 1950 N N . GLN A 1 249 ? -6.084 -9.694 6.606 1.00 86.88 249 GLN A N 1
ATOM 1951 C CA . GLN A 1 249 ? -5.088 -10.756 6.695 1.00 86.88 249 GLN A CA 1
ATOM 1952 C C . GLN A 1 249 ? -5.764 -12.133 6.770 1.00 86.88 249 GLN A C 1
ATOM 1954 O O . GLN A 1 249 ? -6.520 -12.405 7.703 1.00 86.88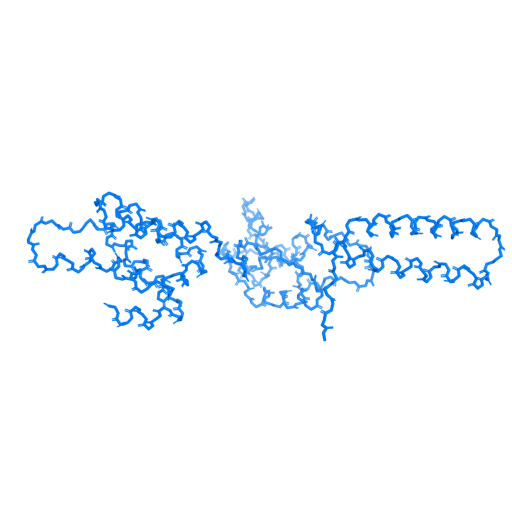 249 GLN A O 1
ATOM 1959 N N . ASP A 1 250 ? -5.454 -13.028 5.827 1.00 85.19 250 ASP A N 1
ATOM 1960 C CA . ASP A 1 250 ? -6.093 -14.350 5.734 1.00 85.19 250 ASP A CA 1
ATOM 1961 C C . ASP A 1 250 ? -5.948 -15.191 7.010 1.00 85.19 250 ASP A C 1
ATOM 1963 O O . ASP A 1 250 ? -6.919 -15.809 7.447 1.00 85.19 250 ASP A O 1
ATOM 1967 N N . SER A 1 251 ? -4.775 -15.157 7.653 1.00 85.94 251 SER A N 1
ATOM 1968 C CA . SER A 1 251 ? -4.510 -15.886 8.904 1.00 85.94 251 SER A CA 1
ATOM 1969 C C . SER A 1 251 ? -5.422 -15.463 10.057 1.00 85.94 251 SER A C 1
ATOM 1971 O O . SER A 1 251 ? -5.696 -16.262 10.947 1.00 85.94 251 SER A O 1
ATOM 1973 N N . ASN A 1 252 ? -5.922 -14.226 10.035 1.00 88.25 252 ASN A N 1
ATOM 1974 C CA . ASN A 1 252 ? -6.731 -13.675 11.118 1.00 88.25 252 ASN A CA 1
ATOM 1975 C C . ASN A 1 252 ? -8.230 -13.897 10.905 1.00 88.25 252 ASN A C 1
ATOM 1977 O O . ASN A 1 252 ? -8.991 -13.809 11.864 1.00 88.25 252 ASN A O 1
ATOM 1981 N N . LYS A 1 253 ? -8.679 -14.198 9.678 1.00 88.62 253 LYS A N 1
ATOM 1982 C CA . LYS A 1 253 ? -10.111 -14.300 9.342 1.00 88.62 253 LYS A CA 1
ATOM 1983 C C . LYS A 1 253 ? -10.854 -15.299 10.220 1.00 88.62 253 LYS A C 1
ATOM 1985 O O . LYS A 1 253 ? -11.942 -14.996 10.698 1.00 88.62 253 LYS A O 1
ATOM 1990 N N . LYS A 1 254 ? -10.256 -16.474 10.444 1.00 87.00 254 LYS A N 1
ATOM 1991 C CA . LYS A 1 254 ? -10.837 -17.511 11.304 1.00 87.00 254 LYS A CA 1
ATOM 1992 C C . LYS A 1 254 ? -10.964 -17.022 12.748 1.00 87.00 254 LYS A C 1
ATOM 1994 O O . LYS A 1 254 ? -12.030 -17.144 13.331 1.00 87.00 254 LYS A O 1
ATOM 1999 N N . LEU A 1 255 ? -9.909 -16.408 13.280 1.00 87.44 255 LEU A N 1
ATOM 2000 C CA . LEU A 1 255 ? -9.878 -15.917 14.657 1.00 87.44 255 LEU A CA 1
ATOM 2001 C C . LEU A 1 255 ? -10.885 -14.787 14.889 1.00 87.44 255 LEU A C 1
ATOM 2003 O O . LEU A 1 255 ? -11.560 -14.778 15.906 1.00 87.44 255 LEU A O 1
ATOM 2007 N N . VAL A 1 256 ? -11.030 -13.864 13.934 1.00 86.31 256 VAL A N 1
ATOM 2008 C CA . VAL A 1 256 ? -12.029 -12.786 14.023 1.00 86.31 256 VAL A CA 1
ATOM 2009 C C . VAL A 1 256 ? -13.456 -13.333 13.929 1.00 86.31 256 VAL A C 1
ATOM 2011 O O . VAL A 1 256 ? -14.352 -12.784 14.555 1.00 86.31 256 VAL A O 1
ATOM 2014 N N . ALA A 1 257 ? -13.682 -14.397 13.154 1.00 84.19 257 ALA A N 1
ATOM 2015 C CA . ALA A 1 257 ? -14.999 -15.022 13.037 1.00 84.19 257 ALA A CA 1
ATOM 2016 C C . ALA A 1 257 ? -15.392 -15.862 14.268 1.00 84.19 257 ALA A C 1
ATOM 2018 O O . ALA A 1 257 ? -16.581 -16.077 14.492 1.00 84.19 257 ALA A O 1
ATOM 2019 N N . GLU A 1 258 ? -14.410 -16.366 15.022 1.00 83.62 258 GLU A N 1
ATOM 2020 C CA . GLU A 1 258 ? -14.605 -17.226 16.199 1.00 83.62 258 GLU A CA 1
ATOM 2021 C C . GLU A 1 258 ? -14.576 -16.466 17.540 1.00 83.62 258 GLU A C 1
ATOM 2023 O O . GLU A 1 258 ? -14.954 -17.050 18.557 1.00 83.62 258 GLU A O 1
ATOM 2028 N N . ALA A 1 259 ? -14.125 -15.206 17.547 1.00 78.12 259 ALA A N 1
ATOM 2029 C CA . ALA A 1 259 ? -14.028 -14.336 18.726 1.00 78.12 259 ALA A CA 1
ATOM 2030 C C . ALA A 1 259 ? -15.350 -13.628 19.064 1.00 78.12 259 ALA A C 1
ATOM 2032 O O . ALA A 1 259 ? -15.622 -13.472 20.276 1.00 78.12 259 ALA A O 1
#

InterPro domains:
  IPR003613 U-box domain [PF04564] (78-147)
  IPR003613 U-box domain [PS51698] (76-150)
  IPR003613 U-box domain [SM00504] (80-143)
  IPR013083 Zinc finger, RING/FYVE/PHD-type [G3DSA:3.30.40.10] (74-150)
  IPR045210 PUB protein, U-box domain, plant [cd16664] (78-130)

Secondary structure (DSSP, 8-state):
--------HHHHHHHHHHHHHHHHHHHHHTTS--TT-HHHHHHHHHHHHHHHHHHHHTTT------------TT-PPPGGGB-TTT-SBPSSEEE-TTS-EEEHHHHHHHHHTT--B-TTT-PBPS----EE-HHHHHHHHHHHHHTT-PPPPSS---TT----HHHHHHHHHHHHHTTS-HHHHHHHHHHHHHHHHH-HHHHHHHHH-HHHHHHHHHHHHGGGSSSS-PPPHHHHHHHHHHHHHHHTSHHHHHHHHH-

Radius of gyration: 29.05 Å; chains: 1; bounding box: 86×58×60 Å

Sequence (259 aa):
MAKTADGDPASVVELKRELRVMVNAILKDTEDNDSHSSSFLDAIDRATEVLSALKELNGLGKTTSLRLDDHDGSFSCPPEFRCPLSKKLMRDPVIISTGQTYDKPFIQKWLKTGHRICPITQQVLSHTLLTPNYLIKDMISQWCHTRGIEIPDPAGCVNEEVVDDADREHFSMLLSKMSKSIQEQRAAAKELRLLTKRMPSFRALFGESTEAILRLLNPLIEKRGSGNDEIPRDLQEDLITTLLNISIQDSNKKLVAEA

Foldseek 3Di:
DDDDDDLDPVVLVVLVVVLVVLVVVLVVVVVVPPPDDPVNVVSVVVSVVSVVVNVVSCVPDDPDPDDPDDDDPDDDDPQLQAFPQPRHGAQFWWAFQVRDIGRVVRLVVVVVVVDQADPPPRDGGPDSDIHTDVVSNVVSVVSCVVVVHDRCHPQNPPVCPPCDPVNLVVLVVLLVQLPDDLVSLLVSLQVLLVCLVRPVVSLCSCLVDLCSLVSLCCLVPVPVPDDDDDRDPSSVVSSVSSLVSSCVDPSCVVSSVVD